Protein AF-A0A3P1XB21-F1 (afdb_monomer_lite)

pLDDT: mean 88.02, std 17.18, range [35.0, 98.5]

Foldseek 3Di:
DDDDDDDPPPPDPPVPVPPLAQQDPPPPDNLQSLLVQQLVLLVQAQDADQVLVQVSNVVRQKHKDWDWDADPNDIDIWIWMFGHDNVSHGPDDTHTQVSSDPCRTPVNNNVRNVVSLVVCQVCLVVVVVQQVVLVVPAPDDVSSQVSCVVVQKHWDFDADPVRDTPWIWIDHSVSRYIDIPVSSDDD

Structure (mmCIF, N/CA/C/O backbone):
data_AF-A0A3P1XB21-F1
#
_entry.id   AF-A0A3P1XB21-F1
#
loop_
_atom_site.group_PDB
_atom_site.id
_atom_site.type_symbol
_atom_site.label_atom_id
_atom_site.label_alt_id
_atom_site.label_comp_id
_atom_site.label_asym_id
_atom_site.label_entity_id
_atom_site.label_seq_id
_atom_site.pdbx_PDB_ins_code
_atom_site.Cartn_x
_atom_site.Cartn_y
_atom_site.Cartn_z
_atom_site.occupancy
_atom_site.B_iso_or_equiv
_atom_site.auth_seq_id
_atom_site.auth_comp_id
_atom_site.auth_asym_id
_atom_site.auth_atom_id
_atom_site.pdbx_PDB_model_num
ATOM 1 N N . GLY A 1 1 ? -9.812 25.763 -54.946 1.00 37.53 1 GLY A N 1
ATOM 2 C CA . GLY A 1 1 ? -8.987 26.186 -53.802 1.00 37.53 1 GLY A CA 1
ATOM 3 C C . GLY A 1 1 ? -9.649 25.729 -52.520 1.00 37.53 1 GLY A C 1
ATOM 4 O O . GLY A 1 1 ? -10.834 25.969 -52.381 1.00 37.53 1 GLY A O 1
ATOM 5 N N . LEU A 1 2 ? -8.870 25.050 -51.672 1.00 44.41 2 LEU A N 1
ATOM 6 C CA . LEU A 1 2 ? -9.067 24.690 -50.255 1.00 44.41 2 LEU A CA 1
ATOM 7 C C . LEU A 1 2 ? -10.376 24.004 -49.797 1.00 44.41 2 LEU A C 1
ATOM 9 O O . LEU A 1 2 ? -11.454 24.582 -49.740 1.00 44.41 2 LEU A O 1
ATOM 13 N N . ILE A 1 3 ? -10.179 22.753 -49.370 1.00 45.31 3 ILE A N 1
ATOM 14 C CA . ILE A 1 3 ? -11.082 21.856 -48.641 1.00 45.31 3 ILE A CA 1
ATOM 15 C C . ILE A 1 3 ? -11.097 22.256 -47.150 1.00 45.31 3 ILE A C 1
ATOM 17 O O . ILE A 1 3 ? -10.016 22.412 -46.574 1.00 45.31 3 ILE A O 1
ATOM 21 N N . PRO A 1 4 ? -12.258 22.354 -46.473 1.00 38.88 4 PRO A N 1
ATOM 22 C CA . PRO A 1 4 ? -12.306 22.430 -45.016 1.00 38.88 4 PRO A CA 1
ATOM 23 C C . PRO A 1 4 ? -11.944 21.071 -44.405 1.00 38.88 4 PRO A C 1
ATOM 25 O O . PRO A 1 4 ? -12.570 20.050 -44.689 1.00 38.88 4 PRO A O 1
ATOM 28 N N . SER A 1 5 ? -10.917 21.063 -43.556 1.00 41.47 5 SER A N 1
ATOM 29 C CA . SER A 1 5 ? -10.415 19.875 -42.865 1.00 41.47 5 SER A CA 1
ATOM 30 C C . SER A 1 5 ? -11.427 19.363 -41.835 1.00 41.47 5 SER A C 1
ATOM 32 O O . SER A 1 5 ? -11.540 19.880 -40.723 1.00 41.47 5 SER A O 1
ATOM 34 N N . GLY A 1 6 ? -12.169 18.325 -42.215 1.00 38.88 6 GLY A N 1
ATOM 35 C CA . GLY A 1 6 ? -12.893 17.460 -41.298 1.00 38.88 6 GLY A CA 1
ATOM 36 C C . GLY A 1 6 ? -12.007 16.299 -40.858 1.00 38.88 6 GLY A C 1
ATOM 37 O O . GLY A 1 6 ? -11.688 15.437 -41.666 1.00 38.88 6 GLY A O 1
ATOM 38 N N . ASN A 1 7 ? -11.621 16.264 -39.580 1.00 36.84 7 ASN A N 1
ATOM 39 C CA . ASN A 1 7 ? -11.769 15.080 -38.724 1.00 36.84 7 ASN A CA 1
ATOM 40 C C . ASN A 1 7 ? -11.299 15.402 -37.296 1.00 36.84 7 ASN A C 1
ATOM 42 O O . ASN A 1 7 ? -10.184 15.073 -36.883 1.00 36.84 7 ASN A O 1
ATOM 46 N N . ARG A 1 8 ? -12.195 15.976 -36.482 1.00 42.94 8 ARG A N 1
ATOM 47 C CA . ARG A 1 8 ? -12.190 15.663 -35.049 1.00 42.94 8 ARG A CA 1
ATOM 48 C C . ARG A 1 8 ? -12.597 14.200 -34.942 1.00 42.94 8 ARG A C 1
ATOM 50 O O . ARG A 1 8 ? -13.772 13.888 -34.798 1.00 42.94 8 ARG A O 1
ATOM 57 N N . ARG A 1 9 ? -11.622 13.294 -35.021 1.00 38.94 9 ARG A N 1
ATOM 58 C CA . ARG A 1 9 ? -11.813 11.954 -34.473 1.00 38.94 9 ARG A CA 1
ATOM 59 C C . ARG A 1 9 ? -11.932 12.135 -32.971 1.00 38.94 9 ARG A C 1
ATOM 61 O O . ARG A 1 9 ? -10.931 12.227 -32.262 1.00 38.94 9 ARG A O 1
ATOM 68 N N . SER A 1 10 ? -13.182 12.253 -32.531 1.00 37.84 10 SER A N 1
ATOM 69 C CA . SER A 1 10 ? -13.648 11.825 -31.225 1.00 37.84 10 SER A CA 1
ATOM 70 C C . SER A 1 10 ? -12.900 10.545 -30.893 1.00 37.84 10 SER A C 1
ATOM 72 O O . SER A 1 10 ? -13.178 9.478 -31.445 1.00 37.84 10 SER A O 1
ATOM 74 N N . ARG A 1 11 ? -11.871 10.676 -30.057 1.00 39.12 11 ARG A N 1
ATOM 75 C CA . ARG A 1 11 ? -11.224 9.540 -29.428 1.00 39.12 11 ARG A CA 1
ATOM 76 C C . ARG A 1 11 ? -12.280 9.027 -28.473 1.00 39.12 11 ARG A C 1
ATOM 78 O O . ARG A 1 11 ? -12.353 9.493 -27.345 1.00 39.12 11 ARG A O 1
ATOM 85 N N . GLN A 1 12 ? -13.158 8.190 -29.022 1.00 35.00 12 GLN A N 1
ATOM 86 C CA . GLN A 1 12 ? -14.084 7.357 -28.293 1.00 35.00 12 GLN A CA 1
ATOM 87 C C . GLN A 1 12 ? -13.298 6.829 -27.105 1.00 35.00 12 GLN A C 1
ATOM 89 O O . GLN A 1 12 ? -12.338 6.071 -27.248 1.00 35.00 12 GLN A O 1
ATOM 94 N N . GLU A 1 13 ? -13.616 7.400 -25.953 1.00 36.34 13 GLU A N 1
ATOM 95 C CA . GLU A 1 13 ? -13.981 6.690 -24.748 1.00 36.34 13 GLU A CA 1
ATOM 96 C C . GLU A 1 13 ? -14.321 5.229 -25.065 1.00 36.34 13 GLU A C 1
ATOM 98 O O . GLU A 1 13 ? -15.468 4.801 -25.047 1.00 36.34 13 GLU A O 1
ATOM 103 N N . THR A 1 14 ? -13.301 4.414 -25.331 1.00 36.03 14 THR A N 1
ATOM 104 C CA . THR A 1 14 ? -13.357 3.000 -25.001 1.00 36.03 14 THR A CA 1
ATOM 105 C C . THR A 1 14 ? -13.248 2.958 -23.487 1.00 36.03 14 THR A C 1
ATOM 107 O O . THR A 1 14 ? -12.198 2.657 -22.919 1.00 36.03 14 THR A O 1
ATOM 110 N N . HIS A 1 15 ? -14.353 3.329 -22.847 1.00 36.69 15 HIS A N 1
ATOM 111 C CA . HIS A 1 15 ? -14.694 3.069 -21.461 1.00 36.69 15 HIS A CA 1
ATOM 112 C C . HIS A 1 15 ? -14.967 1.559 -21.318 1.00 36.69 15 HIS A C 1
ATOM 114 O O . HIS A 1 15 ? -15.966 1.133 -20.760 1.00 36.69 15 HIS A O 1
ATOM 120 N N . ALA A 1 16 ? -14.069 0.724 -21.855 1.00 35.84 16 ALA A N 1
ATOM 121 C CA . ALA A 1 16 ? -13.826 -0.555 -21.233 1.00 35.84 16 ALA A CA 1
ATOM 122 C C . ALA A 1 16 ? -13.185 -0.161 -19.911 1.00 35.84 16 ALA A C 1
ATOM 124 O O . ALA A 1 16 ? -12.047 0.320 -19.891 1.00 35.84 16 ALA A O 1
ATOM 125 N N . GLU A 1 17 ? -13.962 -0.228 -18.835 1.00 39.22 17 GLU A N 1
ATOM 126 C CA . GLU A 1 17 ? -13.428 -0.229 -17.486 1.00 39.22 17 GLU A CA 1
ATOM 127 C C . GLU A 1 17 ? -12.202 -1.137 -17.522 1.00 39.22 17 GLU A C 1
ATOM 129 O O . GLU A 1 17 ? -12.311 -2.342 -17.747 1.00 39.22 17 GLU A O 1
ATOM 134 N N . ASN A 1 18 ? -11.005 -0.546 -17.460 1.00 50.34 18 ASN A N 1
ATOM 135 C CA . ASN A 1 18 ? -9.780 -1.321 -17.400 1.00 50.34 18 ASN A CA 1
ATOM 136 C C . ASN A 1 18 ? -9.775 -1.927 -16.003 1.00 50.34 18 ASN A C 1
ATOM 138 O O . ASN A 1 18 ? -9.135 -1.392 -15.098 1.00 50.34 18 ASN A O 1
ATOM 142 N N . VAL A 1 19 ? -10.543 -3.003 -15.827 1.00 64.38 19 VAL A N 1
ATOM 143 C CA . VAL A 1 19 ? -10.435 -3.884 -14.681 1.00 64.38 19 VAL A CA 1
ATOM 144 C C . VAL A 1 19 ? -8.982 -4.317 -14.688 1.00 64.38 19 VAL A C 1
ATOM 146 O O . VAL A 1 19 ? -8.513 -4.989 -15.612 1.00 64.38 19 VAL A O 1
ATOM 149 N N . LEU A 1 20 ? -8.231 -3.806 -13.718 1.00 81.56 20 LEU A N 1
ATOM 150 C CA . LEU A 1 20 ? -6.839 -4.172 -13.551 1.00 81.56 20 LEU A CA 1
ATOM 151 C C . LEU A 1 20 ? -6.816 -5.672 -13.287 1.00 81.56 20 LEU A C 1
ATOM 153 O O . LEU A 1 20 ? -7.397 -6.146 -12.315 1.00 81.56 20 LEU A O 1
ATOM 157 N N . LYS A 1 21 ? -6.181 -6.412 -14.189 1.00 86.81 21 LYS A N 1
ATOM 158 C CA . LYS A 1 21 ? -5.980 -7.847 -14.025 1.00 86.81 21 LYS A CA 1
ATOM 159 C C . LYS A 1 21 ? -4.776 -8.090 -13.124 1.00 86.81 21 LYS A C 1
ATOM 161 O O . LYS A 1 21 ? -3.853 -7.271 -13.087 1.00 86.81 21 LYS A O 1
ATOM 166 N N . THR A 1 22 ? -4.783 -9.222 -12.429 1.00 90.88 22 THR A N 1
ATOM 167 C CA . THR A 1 22 ? -3.588 -9.754 -11.768 1.00 90.88 22 THR A CA 1
ATOM 168 C C . THR A 1 22 ? -2.475 -9.915 -12.798 1.00 90.88 22 THR A C 1
ATOM 170 O O . THR A 1 22 ? -2.725 -10.339 -13.930 1.00 90.88 22 THR A O 1
ATOM 173 N N . ALA A 1 23 ? -1.256 -9.529 -12.431 1.00 90.38 23 ALA A N 1
ATOM 174 C CA . ALA A 1 23 ? -0.125 -9.622 -13.333 1.00 90.38 23 ALA A CA 1
ATOM 175 C C . ALA A 1 23 ? 0.342 -11.077 -13.461 1.00 90.38 23 ALA A C 1
ATOM 177 O O . ALA A 1 23 ? 0.411 -11.806 -12.476 1.00 90.38 23 ALA A O 1
ATOM 178 N N . ASP A 1 24 ? 0.694 -11.485 -14.677 1.00 90.38 24 ASP A N 1
ATOM 179 C CA . ASP A 1 24 ? 1.184 -12.830 -14.972 1.00 90.38 24 ASP A CA 1
ATOM 180 C C . ASP A 1 24 ? 2.341 -12.751 -15.975 1.00 90.38 24 ASP A C 1
ATOM 182 O O . ASP A 1 24 ? 2.248 -12.122 -17.035 1.00 90.38 24 ASP A O 1
ATOM 186 N N . VAL A 1 25 ? 3.450 -13.409 -15.634 1.00 90.62 25 VAL A N 1
ATOM 187 C CA . VAL A 1 25 ? 4.658 -13.485 -16.467 1.00 90.62 25 VAL A CA 1
ATOM 188 C C . VAL A 1 25 ? 4.404 -14.153 -17.819 1.00 90.62 25 VAL A C 1
ATOM 190 O O . VAL A 1 25 ? 5.142 -13.894 -18.768 1.00 90.62 25 VAL A O 1
ATOM 193 N N . LYS A 1 26 ? 3.362 -14.984 -17.926 1.00 91.06 26 LYS A N 1
ATOM 194 C CA . LYS A 1 26 ? 2.962 -15.675 -19.158 1.00 91.06 26 LYS A CA 1
ATOM 195 C C . LYS A 1 26 ? 2.029 -14.837 -20.038 1.00 91.06 26 LYS A C 1
ATOM 197 O O . LYS A 1 26 ? 1.806 -15.200 -21.191 1.00 91.06 26 LYS A O 1
ATOM 202 N N . GLN A 1 27 ? 1.485 -13.725 -19.536 1.00 87.31 27 GLN A N 1
ATOM 203 C CA . GLN A 1 27 ? 0.440 -12.958 -20.222 1.00 87.31 27 GLN A CA 1
ATOM 204 C C . GLN A 1 27 ? 0.937 -11.610 -20.756 1.00 87.31 27 GLN A C 1
ATOM 206 O O . GLN A 1 27 ? 0.723 -10.555 -20.169 1.00 87.31 27 GLN A O 1
ATOM 211 N N . GLY A 1 28 ? 1.542 -11.607 -21.942 1.00 88.12 28 GLY A N 1
ATOM 212 C CA . GLY A 1 28 ? 1.925 -10.367 -22.625 1.00 88.12 28 GLY A CA 1
ATOM 213 C C . GLY A 1 28 ? 3.070 -9.606 -21.942 1.00 88.12 28 GLY A C 1
ATOM 214 O O . GLY A 1 28 ? 3.917 -10.184 -21.267 1.00 88.12 28 GLY A O 1
ATOM 215 N N . ASP A 1 29 ? 3.141 -8.287 -22.150 1.00 93.81 29 ASP A N 1
ATOM 216 C CA . ASP A 1 29 ? 4.287 -7.481 -21.702 1.00 93.81 29 ASP A CA 1
ATOM 217 C C . ASP A 1 29 ? 4.236 -7.181 -20.194 1.00 93.81 29 ASP A C 1
ATOM 219 O O . ASP A 1 29 ? 3.527 -6.281 -19.734 1.00 93.81 29 ASP A O 1
ATOM 223 N N . VAL A 1 30 ? 5.069 -7.894 -19.437 1.00 94.50 30 VAL A N 1
ATOM 224 C CA . VAL A 1 30 ? 5.274 -7.730 -17.990 1.00 94.50 30 VAL A CA 1
ATOM 225 C C . VAL A 1 30 ? 5.571 -6.285 -17.581 1.00 94.50 30 VAL A C 1
ATOM 227 O O . VAL A 1 30 ? 5.054 -5.807 -16.570 1.00 94.50 30 VAL A O 1
ATOM 230 N N . ARG A 1 31 ? 6.369 -5.536 -18.357 1.00 95.25 31 ARG A N 1
ATOM 231 C CA . ARG A 1 31 ? 6.691 -4.137 -18.020 1.00 95.25 31 ARG A CA 1
ATOM 232 C C . ARG A 1 31 ? 5.443 -3.274 -18.092 1.00 95.25 31 ARG A C 1
ATOM 234 O O . ARG A 1 31 ? 5.245 -2.414 -17.234 1.00 95.25 31 ARG A O 1
ATOM 241 N N . ARG A 1 32 ? 4.606 -3.503 -19.108 1.00 94.81 32 ARG A N 1
ATOM 242 C CA . ARG A 1 32 ? 3.340 -2.789 -19.296 1.00 94.81 32 ARG A CA 1
ATOM 243 C C . ARG A 1 32 ? 2.331 -3.153 -18.211 1.00 94.81 32 ARG A C 1
ATOM 245 O O . ARG A 1 32 ? 1.698 -2.238 -17.689 1.00 94.81 32 ARG A O 1
ATOM 252 N N . GLN A 1 33 ? 2.219 -4.435 -17.858 1.00 95.88 33 GLN A N 1
ATOM 253 C CA . GLN A 1 33 ? 1.358 -4.907 -16.768 1.00 95.88 33 GLN A CA 1
ATOM 254 C C . GLN A 1 33 ? 1.721 -4.219 -15.444 1.00 95.88 33 GLN A C 1
ATOM 256 O O . GLN A 1 33 ? 0.894 -3.513 -14.866 1.00 95.88 33 GLN A O 1
ATOM 261 N N . ILE A 1 34 ? 2.991 -4.315 -15.029 1.00 96.94 34 ILE A N 1
ATOM 262 C CA . ILE A 1 34 ? 3.486 -3.688 -13.795 1.00 96.94 34 ILE A CA 1
ATOM 263 C C . ILE A 1 34 ? 3.253 -2.175 -13.823 1.00 96.94 34 ILE A C 1
ATOM 265 O O . ILE A 1 34 ? 2.735 -1.600 -12.868 1.00 96.94 34 ILE A O 1
ATOM 269 N N . ALA A 1 35 ? 3.602 -1.508 -14.927 1.00 96.69 35 ALA A N 1
ATOM 270 C CA . ALA A 1 35 ? 3.439 -0.064 -15.038 1.00 96.69 35 ALA A CA 1
ATOM 271 C C . ALA A 1 35 ? 1.970 0.377 -14.944 1.00 96.69 35 ALA A C 1
ATOM 273 O O . ALA A 1 35 ? 1.692 1.441 -14.390 1.00 96.69 35 ALA A O 1
ATOM 274 N N . ALA A 1 36 ? 1.040 -0.402 -15.501 1.00 96.62 36 ALA A N 1
ATOM 275 C CA . ALA A 1 36 ? -0.387 -0.110 -15.441 1.00 96.62 36 ALA A CA 1
ATOM 276 C C . ALA A 1 36 ? -0.909 -0.202 -14.002 1.00 96.62 36 ALA A C 1
ATOM 278 O O . ALA A 1 36 ? -1.493 0.767 -13.514 1.00 96.62 36 ALA A O 1
ATOM 279 N N . VAL A 1 37 ? -0.614 -1.305 -13.307 1.00 97.88 37 VAL A N 1
ATOM 280 C CA . VAL A 1 37 ? -1.031 -1.515 -11.914 1.00 97.88 37 VAL A CA 1
ATOM 281 C C . VAL A 1 37 ? -0.432 -0.452 -10.997 1.00 97.88 37 VAL A C 1
ATOM 283 O O . VAL A 1 37 ? -1.166 0.221 -10.279 1.00 97.88 37 VAL A O 1
ATOM 286 N N . VAL A 1 38 ? 0.885 -0.225 -11.063 1.00 98.00 38 VAL A N 1
ATOM 287 C CA . VAL A 1 38 ? 1.558 0.759 -10.200 1.00 98.00 38 VAL A CA 1
ATOM 288 C C . VAL A 1 38 ? 0.968 2.156 -10.390 1.00 98.00 38 VAL A C 1
ATOM 290 O O . VAL A 1 38 ? 0.674 2.839 -9.410 1.00 98.00 38 VAL A O 1
ATOM 293 N N . ARG A 1 39 ? 0.746 2.595 -11.636 1.00 97.88 39 ARG A N 1
ATOM 294 C CA . ARG A 1 39 ? 0.135 3.910 -11.897 1.00 97.88 39 ARG A CA 1
ATOM 295 C C . ARG A 1 39 ? -1.286 3.994 -11.358 1.00 97.88 39 ARG A C 1
ATOM 297 O O . ARG A 1 39 ? -1.665 5.044 -10.847 1.00 97.88 39 ARG A O 1
ATOM 304 N N . ALA A 1 40 ? -2.065 2.924 -11.483 1.00 97.25 40 ALA A N 1
ATOM 305 C CA . ALA A 1 40 ? -3.426 2.910 -10.980 1.00 97.25 40 ALA A CA 1
ATOM 306 C C . ALA A 1 40 ? -3.469 2.953 -9.447 1.00 97.25 40 ALA A C 1
ATOM 308 O O . ALA A 1 40 ? -4.216 3.757 -8.895 1.00 97.25 40 ALA A O 1
ATOM 309 N N . VAL A 1 41 ? -2.603 2.197 -8.767 1.00 98.25 41 VAL A N 1
ATOM 310 C CA . VAL A 1 41 ? -2.461 2.238 -7.304 1.00 98.25 41 VAL A CA 1
ATOM 311 C C . VAL A 1 41 ? -2.048 3.635 -6.829 1.00 98.25 41 VAL A C 1
ATOM 313 O O . VAL A 1 41 ? -2.719 4.206 -5.974 1.00 98.25 41 VAL A O 1
ATOM 316 N N . LEU A 1 42 ? -1.021 4.240 -7.442 1.00 97.88 42 LEU A N 1
ATOM 317 C CA . LEU A 1 42 ? -0.570 5.603 -7.113 1.00 97.88 42 LEU A CA 1
ATOM 318 C C . LEU A 1 42 ? -1.624 6.686 -7.398 1.00 97.88 42 LEU A C 1
ATOM 320 O O . LEU A 1 42 ? -1.542 7.778 -6.836 1.00 97.88 42 LEU A O 1
ATOM 324 N N . LYS A 1 43 ? -2.563 6.427 -8.316 1.00 97.44 43 LYS A N 1
ATOM 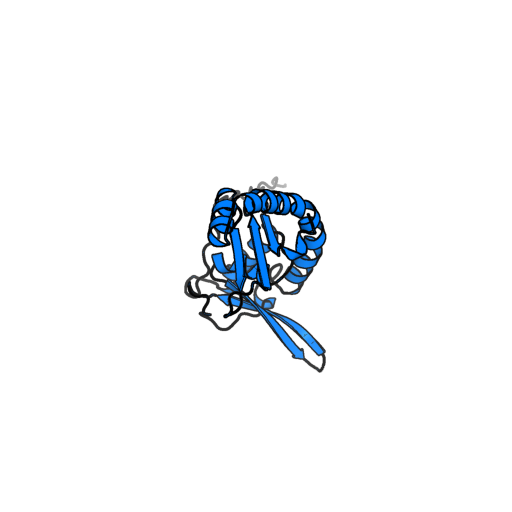325 C CA . LYS A 1 43 ? -3.666 7.341 -8.642 1.00 97.44 43 LYS A CA 1
ATOM 326 C C . LYS A 1 43 ? -4.842 7.175 -7.678 1.00 97.44 43 LYS A C 1
ATOM 328 O O . LYS A 1 43 ? -5.477 8.168 -7.342 1.00 97.44 43 LYS A O 1
ATOM 333 N N . ARG A 1 44 ? -5.164 5.937 -7.295 1.00 97.44 44 ARG A N 1
ATOM 334 C CA . ARG A 1 44 ? -6.370 5.601 -6.526 1.00 97.44 44 ARG A CA 1
ATOM 335 C C . ARG A 1 44 ? -6.197 5.784 -5.023 1.00 97.44 44 ARG A C 1
ATOM 337 O O . ARG A 1 44 ? -7.161 6.173 -4.367 1.00 97.44 44 ARG A O 1
ATOM 344 N N . TYR A 1 45 ? -5.011 5.486 -4.501 1.00 98.50 45 TYR A N 1
ATOM 345 C CA . TYR A 1 45 ? -4.767 5.433 -3.064 1.00 98.50 45 TYR A CA 1
ATOM 346 C C . TYR A 1 45 ? -3.777 6.490 -2.616 1.00 98.50 45 TYR A C 1
ATOM 348 O O . TYR A 1 45 ? -2.849 6.815 -3.346 1.00 98.50 45 TYR A O 1
ATOM 356 N N . VAL A 1 46 ? -3.929 6.956 -1.381 1.00 98.25 46 VAL A N 1
ATOM 357 C CA . VAL A 1 46 ? -2.899 7.702 -0.657 1.00 98.25 46 VAL A CA 1
ATOM 358 C C . VAL A 1 46 ? -2.214 6.780 0.352 1.00 98.25 46 VAL A C 1
ATOM 360 O O . VAL A 1 46 ? -2.878 6.086 1.122 1.00 98.25 46 VAL A O 1
ATOM 363 N N . PHE A 1 47 ? -0.883 6.755 0.331 1.00 98.31 47 PHE A N 1
ATOM 364 C CA . PHE A 1 47 ? -0.030 5.965 1.229 1.00 98.31 47 PHE A CA 1
ATOM 365 C C . PHE A 1 47 ? 1.386 6.559 1.292 1.00 98.31 47 PHE A C 1
ATOM 367 O O . PHE A 1 47 ? 1.757 7.391 0.459 1.00 98.31 47 PHE A O 1
ATOM 374 N N . ARG A 1 48 ? 2.191 6.179 2.295 1.00 96.00 48 ARG A N 1
ATOM 375 C CA . ARG A 1 48 ? 3.493 6.822 2.589 1.00 96.00 48 ARG A CA 1
ATOM 376 C C . ARG A 1 48 ? 4.672 5.880 2.754 1.00 96.00 48 ARG A C 1
ATOM 378 O O . ARG A 1 48 ? 5.747 6.318 3.155 1.00 96.00 48 ARG A O 1
ATOM 385 N N . SER A 1 49 ? 4.491 4.596 2.512 1.00 96.44 49 SER A N 1
ATOM 386 C CA . SER A 1 49 ? 5.577 3.634 2.621 1.00 96.44 49 SER A CA 1
ATOM 387 C C . SER A 1 49 ? 5.435 2.513 1.617 1.00 96.44 49 SER A C 1
ATOM 389 O O . SER A 1 49 ? 4.331 2.191 1.176 1.00 96.44 49 SER A O 1
ATOM 391 N N . LEU A 1 50 ? 6.565 1.885 1.300 1.00 96.75 50 LEU A N 1
ATOM 392 C CA . LEU A 1 50 ? 6.593 0.735 0.409 1.00 96.75 50 LEU A CA 1
ATOM 393 C C . LEU A 1 50 ? 5.784 -0.439 0.964 1.00 96.75 50 LEU A C 1
ATOM 395 O O . LEU A 1 50 ? 5.108 -1.119 0.209 1.00 96.75 50 LEU A O 1
ATOM 399 N N . GLY A 1 51 ? 5.777 -0.632 2.286 1.00 96.44 51 GLY A N 1
ATOM 400 C CA . GLY A 1 51 ? 4.949 -1.660 2.917 1.00 96.44 51 GLY A CA 1
ATOM 401 C C . GLY A 1 51 ? 3.447 -1.438 2.705 1.00 96.44 51 GLY A C 1
ATOM 402 O O . GLY A 1 51 ? 2.731 -2.390 2.432 1.00 96.44 51 GLY A O 1
ATOM 403 N N . GLU A 1 52 ? 2.964 -0.192 2.768 1.00 98.06 52 GLU A N 1
ATOM 404 C CA . GLU A 1 52 ? 1.557 0.120 2.458 1.00 98.06 52 GLU A CA 1
ATOM 405 C C . GLU A 1 52 ? 1.270 -0.052 0.962 1.00 98.06 52 GLU A C 1
ATOM 407 O O . GLU A 1 52 ? 0.251 -0.625 0.590 1.00 98.06 52 GLU A O 1
ATOM 412 N N . MET A 1 53 ? 2.198 0.385 0.104 1.00 98.38 53 MET A N 1
ATOM 413 C CA . MET A 1 53 ? 2.115 0.178 -1.342 1.00 98.38 53 MET A CA 1
ATOM 414 C C . MET A 1 53 ? 2.044 -1.311 -1.701 1.00 98.38 53 MET A C 1
ATOM 416 O O . MET A 1 53 ? 1.228 -1.699 -2.529 1.00 98.38 53 MET A O 1
ATOM 420 N N . ASN A 1 54 ? 2.866 -2.151 -1.071 1.00 98.06 54 ASN A N 1
ATOM 421 C CA . ASN A 1 54 ? 2.920 -3.586 -1.340 1.00 98.06 54 ASN A CA 1
ATOM 422 C C . ASN A 1 54 ? 1.653 -4.317 -0.901 1.00 98.06 54 ASN A C 1
ATOM 424 O O . ASN A 1 54 ? 1.261 -5.255 -1.582 1.00 98.06 54 ASN A O 1
ATOM 428 N N . LEU A 1 55 ? 0.962 -3.871 0.153 1.00 97.75 55 LEU A N 1
ATOM 429 C CA . LEU A 1 55 ? -0.353 -4.431 0.496 1.00 97.75 55 LEU A CA 1
ATOM 430 C C . LEU A 1 55 ? -1.381 -4.200 -0.623 1.00 97.75 55 LEU A C 1
ATOM 432 O O . LEU A 1 55 ? -2.216 -5.060 -0.888 1.00 97.75 55 LEU A O 1
ATOM 436 N N . LEU A 1 56 ? -1.295 -3.061 -1.316 1.00 98.31 56 LEU A N 1
ATOM 437 C CA . LEU A 1 56 ? -2.154 -2.751 -2.460 1.00 98.31 56 LEU A CA 1
ATOM 438 C C . LEU A 1 56 ? -1.714 -3.499 -3.727 1.00 98.31 56 LEU A C 1
ATOM 440 O O . LEU A 1 56 ? -2.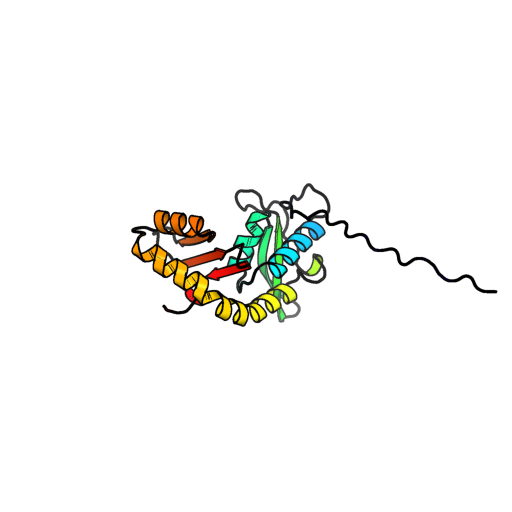557 -3.992 -4.472 1.00 98.31 56 LEU A O 1
ATOM 444 N N . LEU A 1 57 ? -0.405 -3.592 -3.982 1.00 98.25 57 LEU A N 1
ATOM 445 C CA . LEU A 1 57 ? 0.140 -4.280 -5.158 1.00 98.25 57 LEU A CA 1
ATOM 446 C C . LEU A 1 57 ? 0.004 -5.805 -5.087 1.00 98.25 57 LEU A C 1
ATOM 448 O O . LEU A 1 57 ? -0.166 -6.435 -6.131 1.00 98.25 57 LEU A O 1
ATOM 452 N N . ALA A 1 58 ? 0.022 -6.391 -3.888 1.00 97.31 58 ALA A N 1
ATOM 453 C CA . ALA A 1 58 ? -0.146 -7.829 -3.689 1.00 97.31 58 ALA A CA 1
ATOM 454 C C . ALA A 1 58 ? -1.484 -8.338 -4.248 1.00 97.31 58 ALA A C 1
ATOM 456 O O . ALA A 1 58 ? -1.532 -9.428 -4.806 1.00 97.31 58 ALA A O 1
ATOM 457 N N . ARG A 1 59 ? -2.536 -7.502 -4.230 1.00 95.75 59 ARG A N 1
ATOM 458 C CA . ARG A 1 59 ? -3.844 -7.780 -4.862 1.00 95.75 59 ARG A CA 1
ATOM 459 C C . ARG A 1 59 ? -3.752 -8.038 -6.374 1.00 95.75 59 ARG A C 1
ATOM 461 O O . ARG A 1 59 ? -4.694 -8.536 -6.974 1.00 95.75 59 ARG A O 1
ATOM 468 N N . TYR A 1 60 ? -2.626 -7.675 -6.985 1.00 97.06 60 TYR A N 1
ATOM 469 C CA . TYR A 1 60 ? -2.331 -7.836 -8.406 1.00 97.06 60 TYR A CA 1
ATOM 470 C C . TYR A 1 60 ? -1.085 -8.692 -8.654 1.00 97.06 60 TYR A C 1
ATOM 472 O O . TYR A 1 60 ? -0.539 -8.646 -9.756 1.00 97.06 60 TYR A O 1
ATOM 480 N N . HIS A 1 61 ? -0.626 -9.437 -7.645 1.00 97.56 61 HIS A N 1
ATOM 481 C CA . HIS A 1 61 ? 0.576 -10.273 -7.691 1.00 97.56 61 HIS A CA 1
ATOM 482 C C . HIS A 1 61 ? 1.833 -9.494 -8.069 1.00 97.56 61 HIS A C 1
ATOM 484 O O . HIS A 1 61 ? 2.642 -9.932 -8.884 1.00 97.56 61 HIS A O 1
ATOM 490 N N . ILE A 1 62 ? 1.988 -8.291 -7.516 1.00 98.25 62 ILE A N 1
ATOM 491 C CA . ILE A 1 62 ? 3.190 -7.486 -7.702 1.00 98.25 62 ILE A CA 1
ATOM 492 C C . ILE A 1 62 ? 3.773 -7.148 -6.337 1.00 98.25 62 ILE A C 1
ATOM 494 O O . ILE A 1 62 ? 3.070 -6.699 -5.435 1.00 98.25 62 ILE A O 1
ATOM 498 N N . VAL A 1 63 ? 5.090 -7.276 -6.225 1.00 98.19 63 VAL A N 1
ATOM 499 C CA . VAL A 1 63 ? 5.867 -6.753 -5.102 1.00 98.19 63 VAL A CA 1
ATOM 500 C C . VAL A 1 63 ? 6.843 -5.695 -5.596 1.00 98.19 63 VAL A C 1
ATOM 502 O O . VAL A 1 63 ? 7.416 -5.811 -6.683 1.00 98.19 63 VAL A O 1
ATOM 505 N N . ALA A 1 64 ? 7.027 -4.649 -4.798 1.00 97.94 64 ALA A N 1
ATOM 506 C CA . ALA A 1 64 ? 8.035 -3.625 -4.991 1.00 97.94 64 ALA A CA 1
ATOM 507 C C . ALA A 1 64 ? 9.086 -3.709 -3.877 1.00 97.94 64 ALA A C 1
ATOM 509 O O . ALA A 1 64 ? 8.747 -3.845 -2.702 1.00 97.94 64 ALA A O 1
ATOM 510 N N . GLU A 1 65 ? 10.362 -3.599 -4.233 1.00 96.50 65 GLU A N 1
ATOM 511 C CA . GLU A 1 65 ? 11.476 -3.688 -3.285 1.00 96.50 65 GLU A CA 1
ATOM 512 C C . GLU A 1 65 ? 12.465 -2.551 -3.508 1.00 96.50 65 GLU A C 1
ATOM 514 O O . GLU A 1 65 ? 12.837 -2.240 -4.645 1.00 96.50 65 GLU A O 1
ATOM 519 N N . GLU A 1 66 ? 12.906 -1.941 -2.410 1.00 93.94 66 GLU A N 1
ATOM 520 C CA . GLU A 1 66 ? 14.020 -1.003 -2.432 1.00 93.94 66 GLU A CA 1
ATOM 521 C C . GLU A 1 66 ? 15.318 -1.747 -2.735 1.00 93.94 66 GLU A C 1
ATOM 523 O O . GLU A 1 66 ? 15.623 -2.788 -2.155 1.00 93.94 66 GLU A O 1
ATOM 528 N N . VAL A 1 67 ? 16.111 -1.182 -3.638 1.00 90.94 67 VAL A N 1
ATOM 529 C CA . VAL A 1 67 ? 17.462 -1.655 -3.924 1.00 90.94 67 VAL A CA 1
ATOM 530 C C . VAL A 1 67 ? 18.430 -0.508 -3.726 1.00 90.94 67 VAL A C 1
ATOM 532 O O . VAL A 1 67 ? 18.215 0.590 -4.230 1.00 90.94 67 VAL A O 1
ATOM 535 N N . ARG A 1 68 ? 19.525 -0.766 -3.019 1.00 86.31 68 ARG A N 1
ATOM 536 C CA . ARG A 1 68 ? 20.626 0.187 -2.886 1.00 86.31 68 ARG A CA 1
ATOM 537 C C . ARG A 1 68 ? 21.715 -0.217 -3.857 1.00 86.31 68 ARG A C 1
ATOM 539 O O . ARG A 1 68 ? 22.198 -1.344 -3.808 1.00 86.31 68 ARG A O 1
ATOM 546 N N . LYS A 1 69 ? 22.083 0.683 -4.761 1.00 76.31 69 LYS A N 1
ATOM 547 C CA . LYS A 1 69 ? 23.200 0.472 -5.684 1.00 76.31 69 LYS A CA 1
ATOM 548 C C . LYS A 1 69 ? 24.277 1.496 -5.430 1.00 76.31 69 LYS A C 1
ATOM 550 O O . LYS A 1 69 ? 23.979 2.665 -5.236 1.00 76.31 69 LYS A O 1
ATOM 555 N N . GLU A 1 70 ? 25.526 1.074 -5.498 1.00 76.69 70 GLU A N 1
ATOM 556 C CA . GLU A 1 70 ? 26.653 1.991 -5.540 1.00 76.69 70 GLU A CA 1
ATOM 557 C C . GLU A 1 70 ? 27.173 2.068 -6.976 1.00 76.69 70 GLU A C 1
ATOM 559 O O . GLU A 1 70 ? 27.413 1.046 -7.616 1.00 76.69 70 GLU A O 1
ATOM 564 N N . TYR A 1 71 ? 27.294 3.278 -7.518 1.00 71.62 71 TYR A N 1
ATOM 565 C CA . TYR A 1 71 ? 27.863 3.507 -8.841 1.00 71.62 71 TYR A CA 1
ATOM 566 C C . TYR A 1 71 ? 28.804 4.704 -8.792 1.00 71.62 71 TYR A C 1
ATOM 568 O O . TYR A 1 71 ? 28.395 5.808 -8.424 1.00 71.62 71 TYR A O 1
ATOM 576 N N . LYS A 1 72 ? 30.070 4.476 -9.164 1.00 76.38 72 LYS A N 1
ATOM 577 C CA . LYS A 1 72 ? 31.153 5.473 -9.085 1.00 76.38 72 LYS A CA 1
ATOM 578 C C . LYS A 1 72 ? 31.240 6.142 -7.698 1.00 76.38 72 LYS A C 1
ATOM 580 O O . LYS A 1 72 ? 31.292 7.365 -7.607 1.00 76.38 72 LYS A O 1
ATOM 585 N N . GLY A 1 73 ? 31.167 5.345 -6.627 1.00 78.69 73 GLY A N 1
ATOM 586 C CA . GLY A 1 73 ? 31.235 5.818 -5.236 1.00 78.69 73 GLY A CA 1
ATOM 587 C C . GLY A 1 73 ? 29.998 6.579 -4.734 1.00 78.69 73 GLY A C 1
ATOM 588 O O . GLY A 1 73 ? 29.995 7.073 -3.611 1.00 78.69 73 GLY A O 1
ATOM 589 N N . LYS A 1 74 ? 28.933 6.698 -5.543 1.00 68.75 74 LYS A N 1
ATOM 590 C CA . LYS A 1 74 ? 27.656 7.300 -5.133 1.00 68.75 74 LYS A CA 1
ATOM 591 C C . LYS A 1 74 ? 26.615 6.215 -4.889 1.00 68.75 74 LYS A C 1
ATOM 593 O O . LYS A 1 74 ? 26.403 5.359 -5.750 1.00 68.75 74 LYS A O 1
ATOM 598 N N . ARG A 1 75 ? 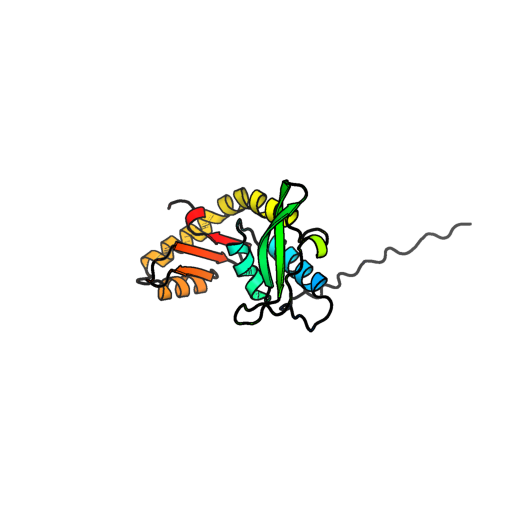25.941 6.275 -3.739 1.00 72.00 75 ARG A N 1
ATOM 599 C CA . ARG A 1 75 ? 24.791 5.419 -3.423 1.00 72.00 75 ARG A CA 1
ATOM 600 C C . ARG A 1 75 ? 23.533 5.966 -4.096 1.00 72.00 75 ARG A C 1
ATOM 602 O O . ARG A 1 75 ? 23.230 7.149 -3.986 1.00 72.00 75 ARG A O 1
ATOM 609 N N . TYR A 1 76 ? 22.816 5.089 -4.780 1.00 69.81 76 TYR A N 1
ATOM 610 C CA . TYR A 1 76 ? 21.539 5.343 -5.423 1.00 69.81 76 TYR A CA 1
ATOM 611 C C . TYR A 1 76 ? 20.507 4.392 -4.835 1.00 69.81 76 TYR A C 1
ATOM 613 O O . TYR A 1 76 ? 20.620 3.171 -4.982 1.00 69.81 76 TYR A O 1
ATOM 621 N N . ASP A 1 77 ? 19.488 4.969 -4.211 1.00 77.88 77 ASP A N 1
ATOM 622 C CA . ASP A 1 77 ? 18.278 4.242 -3.865 1.00 77.88 77 ASP A CA 1
ATOM 623 C C . ASP A 1 77 ? 17.439 4.065 -5.132 1.00 77.88 77 ASP A C 1
ATOM 625 O O . ASP A 1 77 ? 17.194 4.999 -5.903 1.00 77.88 77 ASP A O 1
ATOM 629 N N . GLY A 1 78 ? 17.047 2.827 -5.382 1.00 89.19 78 GLY A N 1
ATOM 630 C CA . GLY A 1 78 ? 16.254 2.419 -6.521 1.00 89.19 78 GLY A CA 1
ATOM 631 C C . GLY A 1 78 ? 15.099 1.538 -6.085 1.00 89.19 78 GLY A C 1
ATOM 632 O O . GLY A 1 78 ? 14.969 1.151 -4.928 1.00 89.19 78 GLY A O 1
ATOM 633 N N . LEU A 1 79 ? 14.259 1.205 -7.055 1.00 95.25 79 LEU A N 1
ATOM 634 C CA . LEU A 1 79 ? 13.128 0.317 -6.854 1.00 95.25 79 LEU A CA 1
ATOM 635 C C . LEU A 1 79 ? 13.151 -0.758 -7.934 1.00 95.25 79 LEU A C 1
ATOM 637 O O . LEU A 1 79 ? 13.420 -0.463 -9.106 1.00 95.25 79 LEU A O 1
ATOM 641 N N . VAL A 1 80 ? 12.868 -1.992 -7.546 1.00 97.19 80 VAL A N 1
ATOM 642 C CA . VAL A 1 80 ? 12.571 -3.090 -8.466 1.00 97.19 80 VAL A CA 1
ATOM 643 C C . VAL A 1 80 ? 11.152 -3.584 -8.225 1.00 97.19 80 VAL A C 1
ATOM 645 O O . VAL A 1 80 ? 10.611 -3.429 -7.134 1.00 97.19 80 VAL A O 1
ATOM 648 N N . TYR A 1 81 ? 10.563 -4.173 -9.256 1.00 98.12 81 TYR A N 1
ATOM 649 C CA . TYR A 1 81 ? 9.270 -4.839 -9.192 1.00 98.12 81 TYR A CA 1
ATOM 650 C C . TYR A 1 81 ? 9.412 -6.293 -9.609 1.00 98.12 81 TYR A C 1
ATOM 652 O O . TYR A 1 81 ? 10.171 -6.591 -10.530 1.00 98.12 81 TYR A O 1
ATOM 660 N N . ALA A 1 82 ? 8.643 -7.186 -9.009 1.00 97.75 82 ALA A N 1
ATOM 661 C CA . ALA A 1 82 ? 8.516 -8.559 -9.475 1.00 97.75 82 ALA A CA 1
ATOM 662 C C . ALA A 1 82 ? 7.048 -8.978 -9.461 1.00 97.75 82 ALA A C 1
ATOM 664 O O . ALA A 1 82 ? 6.286 -8.523 -8.610 1.00 97.75 82 ALA A O 1
ATOM 665 N N . ILE A 1 83 ? 6.678 -9.837 -10.409 1.00 97.50 83 ILE A N 1
ATOM 666 C CA . ILE A 1 83 ? 5.420 -10.577 -10.343 1.00 97.50 83 ILE A CA 1
ATOM 667 C C . ILE A 1 83 ? 5.600 -11.730 -9.355 1.00 97.50 83 ILE A C 1
ATOM 669 O O . ILE A 1 83 ? 6.640 -12.400 -9.379 1.00 97.50 83 ILE A O 1
ATOM 673 N N . THR A 1 84 ? 4.608 -11.939 -8.499 1.00 97.62 84 THR A N 1
ATOM 674 C CA . THR A 1 84 ? 4.554 -13.021 -7.515 1.00 97.62 84 THR A CA 1
ATOM 675 C C . THR A 1 84 ? 3.495 -14.056 -7.888 1.00 97.62 84 THR A C 1
ATOM 677 O O . THR A 1 84 ? 2.780 -13.903 -8.876 1.00 97.62 84 THR A O 1
ATOM 680 N N . ASP A 1 85 ? 3.409 -15.136 -7.129 1.00 94.00 85 ASP A N 1
ATOM 681 C CA . ASP A 1 85 ? 2.219 -15.983 -7.084 1.00 94.00 85 ASP A CA 1
ATOM 682 C C . ASP A 1 85 ? 1.303 -15.600 -5.909 1.00 94.00 85 ASP A C 1
ATOM 684 O O . ASP A 1 85 ? 1.524 -14.580 -5.246 1.00 94.00 85 ASP A O 1
ATOM 688 N N . ASP A 1 86 ? 0.310 -16.454 -5.648 1.00 91.38 86 ASP A N 1
ATOM 689 C CA . ASP A 1 86 ? -0.641 -16.338 -4.539 1.00 91.38 86 ASP A CA 1
ATOM 690 C C . ASP A 1 86 ? 0.033 -16.422 -3.155 1.00 91.38 86 ASP A C 1
ATOM 692 O O . ASP A 1 86 ? -0.482 -15.874 -2.182 1.00 91.38 86 ASP A O 1
ATOM 696 N N . ALA A 1 87 ? 1.192 -17.086 -3.056 1.00 92.38 87 ALA A N 1
ATOM 697 C CA . ALA A 1 87 ? 1.986 -17.180 -1.832 1.00 92.38 87 ALA A CA 1
ATOM 698 C C . ALA A 1 87 ? 2.922 -15.971 -1.633 1.00 92.38 87 ALA A C 1
ATOM 700 O O . ALA A 1 87 ? 3.525 -15.824 -0.571 1.00 92.38 87 ALA A O 1
ATOM 701 N N . GLY A 1 88 ? 3.038 -15.085 -2.630 1.00 91.31 88 GLY A N 1
ATOM 702 C CA . GLY A 1 88 ? 3.955 -13.945 -2.621 1.00 91.31 88 GLY A CA 1
ATOM 703 C C . GLY A 1 88 ? 5.361 -14.264 -3.145 1.00 91.31 88 GLY A C 1
ATOM 704 O O . GLY A 1 88 ? 6.230 -13.389 -3.132 1.00 91.31 88 GLY A O 1
ATOM 705 N N . GLU A 1 89 ? 5.592 -15.469 -3.668 1.00 95.88 89 GLU A N 1
ATOM 706 C CA . GLU A 1 89 ? 6.885 -15.901 -4.193 1.00 95.88 89 GLU A CA 1
ATOM 707 C C . GLU A 1 89 ? 7.128 -15.367 -5.605 1.00 95.88 89 GLU A C 1
ATOM 709 O O . GLU A 1 89 ? 6.279 -15.459 -6.496 1.00 95.88 89 GLU A O 1
ATOM 714 N N . LYS A 1 90 ? 8.319 -14.809 -5.846 1.00 96.94 90 LYS A N 1
ATOM 715 C CA . LYS A 1 90 ? 8.656 -14.150 -7.119 1.00 96.94 90 LYS A CA 1
ATOM 716 C C . LYS A 1 90 ? 8.724 -15.165 -8.258 1.00 96.94 90 LYS A C 1
ATOM 718 O O . LYS A 1 90 ? 9.456 -16.149 -8.195 1.00 96.94 90 LYS A O 1
ATOM 723 N N . ARG A 1 91 ? 8.037 -14.873 -9.362 1.00 96.12 91 ARG A N 1
ATOM 724 C CA . ARG A 1 91 ? 7.996 -15.713 -10.576 1.00 96.12 91 ARG A CA 1
ATOM 725 C C . ARG A 1 91 ? 8.845 -15.171 -11.726 1.00 96.12 91 ARG A C 1
ATOM 727 O O . ARG A 1 91 ? 8.747 -15.633 -12.858 1.00 96.12 91 ARG A O 1
ATOM 734 N N . MET A 1 92 ? 9.695 -14.188 -11.437 1.00 94.25 92 MET A N 1
ATOM 735 C CA . MET A 1 92 ? 10.610 -13.575 -12.395 1.00 94.25 92 MET A CA 1
ATOM 736 C C . MET A 1 92 ? 11.818 -12.941 -11.703 1.00 94.25 92 MET A C 1
ATOM 738 O O . MET A 1 92 ? 11.781 -12.625 -10.514 1.00 94.25 92 MET A O 1
ATOM 742 N N . VAL A 1 93 ? 12.858 -12.653 -12.487 1.00 94.81 93 VAL A N 1
ATOM 743 C CA . VAL A 1 93 ? 13.939 -11.757 -12.058 1.00 94.81 93 VAL A CA 1
ATOM 744 C C . VAL A 1 93 ? 13.369 -10.346 -11.863 1.00 94.81 93 VAL A C 1
ATOM 746 O O . VAL A 1 93 ? 12.725 -9.838 -12.787 1.00 94.81 93 VAL A O 1
ATOM 749 N N . PRO A 1 94 ? 13.620 -9.676 -10.722 1.00 95.62 94 PRO A N 1
ATOM 750 C CA . PRO A 1 94 ? 13.098 -8.339 -10.475 1.00 95.62 94 PRO A CA 1
ATOM 751 C C . PRO A 1 94 ? 13.445 -7.328 -11.579 1.00 95.62 94 PRO A C 1
ATOM 753 O O . PRO A 1 94 ? 14.596 -7.137 -11.983 1.00 95.62 94 PRO A O 1
ATOM 756 N N . LEU A 1 95 ? 12.417 -6.640 -12.061 1.00 95.00 95 LEU A N 1
ATOM 757 C CA . LEU A 1 95 ? 12.479 -5.604 -13.076 1.00 95.00 95 LEU A CA 1
ATOM 758 C C . LEU A 1 95 ? 12.790 -4.252 -12.433 1.00 95.00 95 LEU A C 1
ATOM 760 O O . LEU A 1 95 ? 12.008 -3.725 -11.648 1.00 95.00 95 LEU A O 1
ATOM 764 N N . HIS A 1 96 ? 13.890 -3.623 -12.843 1.00 94.44 96 HIS A N 1
ATOM 765 C CA . HIS A 1 96 ? 14.205 -2.261 -12.410 1.00 94.44 96 HIS A CA 1
ATOM 766 C C . HIS A 1 96 ? 13.087 -1.275 -12.777 1.00 94.44 96 HIS A C 1
ATOM 768 O O . HIS A 1 96 ? 12.707 -1.185 -13.945 1.00 94.44 96 HIS A O 1
ATOM 774 N N . ALA A 1 97 ? 12.622 -0.473 -11.816 1.00 94.38 97 ALA A N 1
ATOM 775 C CA . ALA A 1 97 ? 11.509 0.459 -11.993 1.00 94.38 97 ALA A CA 1
ATOM 776 C C . ALA A 1 97 ? 11.766 1.499 -13.098 1.00 94.38 97 ALA A C 1
ATOM 778 O O . ALA A 1 97 ? 10.841 1.970 -13.742 1.00 94.38 97 ALA A O 1
ATOM 779 N N . GLY A 1 98 ? 13.028 1.820 -13.401 1.00 90.81 98 GLY A N 1
ATOM 780 C CA . GLY A 1 98 ? 13.371 2.656 -14.564 1.00 90.81 98 GLY A CA 1
ATOM 781 C C . GLY A 1 98 ? 12.924 2.075 -15.919 1.00 90.81 98 GLY A C 1
ATOM 782 O O . GLY A 1 98 ? 12.757 2.820 -16.879 1.00 90.81 98 GLY A O 1
ATOM 783 N N . LYS A 1 99 ? 12.687 0.759 -16.004 1.00 93.12 99 LYS A N 1
ATOM 784 C CA . LYS A 1 99 ? 12.248 0.064 -17.224 1.00 93.12 99 LYS A CA 1
ATOM 785 C C . LYS A 1 99 ? 10.724 0.073 -17.420 1.00 93.12 99 LYS A C 1
ATOM 787 O O . LYS A 1 99 ? 10.269 -0.372 -18.468 1.00 93.12 99 LYS A O 1
ATOM 792 N N . THR A 1 100 ? 9.938 0.570 -16.460 1.00 91.75 100 THR A N 1
ATOM 793 C CA . THR A 1 100 ? 8.460 0.633 -16.547 1.00 91.75 100 THR A CA 1
ATOM 794 C C . THR A 1 100 ? 7.952 1.930 -17.200 1.00 91.75 100 THR A C 1
ATOM 796 O O . THR A 1 100 ? 6.749 2.122 -17.411 1.00 91.75 100 THR A O 1
ATOM 799 N N . GLY A 1 101 ? 8.871 2.832 -17.562 1.00 89.19 101 GLY A N 1
ATOM 800 C CA . GLY A 1 101 ? 8.566 4.134 -18.148 1.00 89.19 101 GLY A CA 1
ATOM 801 C C . GLY A 1 101 ? 8.083 5.162 -17.118 1.00 89.19 101 GLY A C 1
ATOM 802 O O . GLY A 1 101 ? 8.194 4.991 -15.903 1.00 89.19 101 GLY A O 1
ATOM 803 N N . ARG A 1 102 ? 7.544 6.288 -17.603 1.00 91.19 102 ARG A N 1
ATOM 804 C CA . ARG A 1 102 ? 7.137 7.411 -16.737 1.00 91.19 102 ARG A CA 1
ATOM 805 C C . ARG A 1 102 ? 6.025 7.009 -15.760 1.00 91.19 102 ARG A C 1
ATOM 807 O O . ARG A 1 102 ? 5.127 6.244 -16.103 1.00 91.19 102 ARG A O 1
ATOM 814 N N . GLY A 1 103 ? 6.060 7.561 -14.548 1.00 92.94 103 GLY A N 1
ATOM 815 C CA . GLY A 1 103 ? 4.974 7.437 -13.564 1.00 92.94 103 GLY A CA 1
ATOM 816 C C . GLY A 1 103 ? 4.947 6.149 -12.733 1.00 92.94 103 GLY A C 1
ATOM 817 O O . GLY A 1 103 ? 4.120 6.063 -11.839 1.00 92.94 103 GLY A O 1
ATOM 818 N N . ALA A 1 104 ? 5.847 5.194 -12.979 1.00 95.25 104 ALA A N 1
ATOM 819 C CA . ALA A 1 104 ? 6.002 3.984 -12.162 1.00 95.25 104 ALA A CA 1
ATOM 820 C C . ALA A 1 104 ? 7.457 3.773 -11.691 1.00 95.25 104 ALA A C 1
ATOM 822 O O . ALA A 1 104 ? 7.807 2.710 -11.194 1.00 95.25 104 ALA A O 1
ATOM 823 N N . GLY A 1 105 ? 8.324 4.775 -11.854 1.00 94.44 105 GLY A N 1
ATOM 824 C CA . GLY A 1 105 ? 9.703 4.750 -11.359 1.00 94.44 105 GLY A CA 1
ATOM 825 C C . GLY A 1 105 ? 9.824 5.180 -9.893 1.00 94.44 105 GLY A C 1
ATOM 826 O O . GLY A 1 105 ? 8.902 5.784 -9.344 1.00 94.44 105 GLY A O 1
ATOM 827 N N . TYR A 1 106 ? 11.005 4.973 -9.302 1.00 93.88 106 TYR A N 1
ATOM 828 C CA . TYR A 1 106 ? 11.329 5.379 -7.925 1.00 93.88 106 TYR A CA 1
ATOM 829 C C . TYR A 1 106 ? 10.932 6.833 -7.613 1.00 93.88 106 TYR A C 1
ATOM 831 O O . TYR A 1 106 ? 10.177 7.085 -6.680 1.00 93.88 106 TYR A O 1
ATOM 839 N N . ALA A 1 107 ? 11.326 7.794 -8.457 1.00 93.31 107 ALA A N 1
ATOM 840 C CA . ALA A 1 107 ? 10.997 9.208 -8.252 1.00 93.31 107 ALA A CA 1
ATOM 841 C C . ALA A 1 107 ? 9.482 9.504 -8.264 1.00 93.31 107 ALA A C 1
ATOM 843 O O . ALA A 1 107 ? 9.035 10.484 -7.668 1.00 93.31 107 ALA A O 1
ATOM 844 N N . ALA A 1 108 ? 8.675 8.692 -8.959 1.00 96.12 108 ALA A N 1
ATOM 845 C CA . ALA A 1 108 ? 7.221 8.835 -8.935 1.00 96.12 108 ALA A CA 1
ATOM 846 C C . ALA A 1 108 ? 6.637 8.352 -7.601 1.00 96.12 108 ALA A C 1
ATOM 848 O O . ALA A 1 108 ? 5.802 9.052 -7.033 1.00 96.12 108 ALA A O 1
ATOM 849 N N . VAL A 1 109 ? 7.124 7.216 -7.093 1.00 96.94 109 VAL A N 1
ATOM 850 C CA . VAL A 1 109 ? 6.728 6.649 -5.795 1.00 96.94 109 VAL A CA 1
ATOM 851 C C . VAL A 1 109 ? 7.165 7.558 -4.643 1.00 96.94 109 VAL A C 1
ATOM 853 O O . VAL A 1 109 ? 6.342 7.929 -3.813 1.00 96.94 109 VAL A O 1
ATOM 856 N N . ALA A 1 110 ? 8.416 8.025 -4.643 1.00 95.50 110 ALA A N 1
ATOM 857 C CA . ALA A 1 110 ? 8.920 8.944 -3.622 1.00 95.50 110 ALA A CA 1
ATOM 858 C C . ALA A 1 110 ? 8.101 10.247 -3.570 1.00 95.50 110 ALA A C 1
ATOM 860 O O . ALA A 1 110 ? 7.643 10.670 -2.510 1.00 95.50 110 ALA A O 1
ATOM 861 N N . ARG A 1 111 ? 7.819 10.852 -4.733 1.00 96.88 111 ARG A N 1
ATOM 862 C CA . ARG A 1 111 ? 6.960 12.044 -4.812 1.00 96.88 111 ARG A CA 1
ATOM 863 C C . ARG A 1 111 ? 5.533 11.763 -4.337 1.00 96.88 111 ARG A C 1
ATOM 865 O O . ARG A 1 111 ? 4.902 12.655 -3.775 1.00 96.88 111 ARG A O 1
ATOM 872 N N . HIS A 1 112 ? 5.010 10.564 -4.589 1.00 98.25 112 HIS A N 1
ATOM 873 C CA . HIS A 1 112 ? 3.701 10.162 -4.088 1.00 98.25 112 HIS A CA 1
ATOM 874 C C . HIS A 1 112 ? 3.688 10.128 -2.555 1.00 98.25 112 HIS A C 1
ATOM 876 O O . HIS A 1 112 ? 2.812 10.749 -1.960 1.00 98.25 112 HIS A O 1
ATOM 882 N N . PHE A 1 113 ? 4.682 9.501 -1.913 1.00 97.50 113 PHE A N 1
ATOM 883 C CA . PHE A 1 113 ? 4.774 9.464 -0.447 1.00 97.50 113 PHE A CA 1
ATOM 884 C C . PHE A 1 113 ? 4.787 10.863 0.173 1.00 97.50 113 PHE A C 1
ATOM 886 O O . PHE A 1 113 ? 4.089 11.108 1.158 1.00 97.50 113 PHE A O 1
ATOM 893 N N . GLU A 1 114 ? 5.531 11.794 -0.427 1.00 97.75 114 GLU A N 1
ATOM 894 C CA . GLU A 1 114 ? 5.585 13.181 0.039 1.00 97.75 114 GLU A CA 1
ATOM 895 C C . GLU A 1 114 ? 4.226 13.882 -0.065 1.00 97.75 114 GLU A C 1
ATOM 897 O O . GLU A 1 114 ? 3.751 14.457 0.915 1.00 97.75 114 GLU A O 1
ATOM 902 N N . LYS A 1 115 ? 3.545 13.770 -1.211 1.00 97.19 115 LYS A N 1
ATOM 903 C CA . LYS A 1 115 ? 2.207 14.360 -1.402 1.00 97.19 115 LYS A CA 1
ATOM 904 C C . LYS A 1 115 ? 1.157 13.750 -0.472 1.00 97.19 115 LYS A C 1
ATOM 906 O O . LYS A 1 115 ? 0.302 14.463 0.049 1.00 97.19 115 LYS A O 1
ATOM 911 N N . SER A 1 116 ? 1.253 12.451 -0.210 1.00 98.00 116 SER A N 1
ATOM 912 C CA . SER A 1 116 ? 0.324 11.728 0.659 1.00 98.00 116 SER A CA 1
ATOM 913 C C . SER A 1 116 ? 0.413 12.148 2.132 1.00 98.00 116 SER A C 1
ATOM 915 O O . SER A 1 116 ? -0.493 11.832 2.898 1.00 98.00 116 SER A O 1
ATOM 917 N N . LYS A 1 117 ? 1.442 12.901 2.562 1.00 95.56 117 LYS A N 1
ATOM 918 C CA . LYS A 1 117 ? 1.541 13.429 3.940 1.00 95.56 117 LYS A CA 1
ATOM 919 C C . LYS A 1 117 ? 0.330 14.270 4.341 1.00 95.56 117 LYS A C 1
ATOM 921 O O . LYS A 1 117 ? -0.246 14.008 5.394 1.00 95.56 117 LYS A O 1
ATOM 926 N N . ALA A 1 118 ? -0.052 15.241 3.515 1.00 95.62 118 ALA A N 1
ATOM 927 C CA . ALA A 1 118 ? -1.183 16.119 3.809 1.00 95.62 118 ALA A CA 1
ATOM 928 C C . ALA A 1 118 ? -2.524 15.380 3.676 1.00 95.62 118 ALA A C 1
ATOM 930 O O . ALA A 1 118 ? -3.362 15.465 4.568 1.00 95.62 118 ALA A O 1
ATOM 931 N N . LEU A 1 119 ? -2.681 14.578 2.619 1.00 96.81 119 LEU A N 1
ATOM 932 C CA . LEU A 1 119 ? -3.926 13.855 2.333 1.00 96.81 119 LEU A CA 1
ATOM 933 C C . LEU A 1 119 ? -4.257 12.797 3.393 1.00 96.81 119 LEU A C 1
ATOM 935 O O . LEU A 1 119 ? -5.419 12.613 3.744 1.00 96.81 119 LEU A O 1
ATOM 939 N N . ILE A 1 120 ? -3.247 12.114 3.946 1.00 96.44 120 ILE A N 1
ATOM 940 C CA . ILE A 1 120 ? -3.475 11.204 5.075 1.00 96.44 120 ILE A CA 1
ATOM 941 C C . ILE A 1 120 ? -3.929 11.982 6.307 1.00 96.44 120 ILE A C 1
ATOM 943 O O . ILE A 1 120 ? -4.838 11.522 6.983 1.00 96.44 120 ILE A O 1
ATOM 947 N N . LYS A 1 121 ? -3.347 13.153 6.599 1.00 94.69 121 LYS A N 1
ATOM 948 C CA . LYS A 1 121 ? -3.766 13.969 7.751 1.00 94.69 121 LYS A CA 1
ATOM 949 C C . LYS A 1 121 ? -5.236 14.387 7.638 1.00 94.69 121 LYS A C 1
ATOM 951 O O . LYS A 1 121 ? -5.943 14.365 8.637 1.00 94.69 121 LYS A O 1
ATOM 956 N N . GLU A 1 122 ? -5.683 14.724 6.433 1.00 94.88 122 GLU A N 1
ATOM 957 C CA . GLU A 1 122 ? -7.077 15.066 6.138 1.00 94.88 122 GLU A CA 1
ATOM 958 C C . GLU A 1 122 ? -8.027 13.871 6.330 1.00 94.88 122 GLU A C 1
ATOM 960 O O . GLU A 1 122 ? -9.080 14.009 6.943 1.00 94.88 122 GLU A O 1
ATOM 965 N N . LYS A 1 123 ? -7.637 12.677 5.864 1.00 95.12 123 LYS A N 1
ATOM 966 C CA . LYS A 1 123 ? -8.463 11.455 5.933 1.00 95.12 123 LYS A CA 1
ATOM 967 C C . LYS A 1 123 ? -8.361 10.696 7.262 1.00 95.12 123 LYS A C 1
ATOM 969 O O . LYS A 1 123 ? -9.207 9.849 7.546 1.00 95.12 123 LYS A O 1
ATOM 974 N N . ALA A 1 124 ? -7.338 10.967 8.074 1.00 94.69 124 ALA A N 1
ATOM 975 C CA . ALA A 1 124 ? -7.056 10.245 9.314 1.00 94.69 124 ALA A CA 1
ATOM 976 C C . ALA A 1 124 ? -8.221 10.227 10.322 1.00 94.69 124 ALA A C 1
ATOM 978 O O . ALA A 1 124 ? -8.447 9.160 10.895 1.00 94.69 124 ALA A O 1
ATOM 979 N N . PRO A 1 125 ? -8.993 11.318 10.531 1.00 95.56 125 PRO A N 1
ATOM 980 C CA . PRO A 1 125 ? -10.107 11.307 11.476 1.00 95.56 125 PRO A CA 1
ATOM 981 C C . PRO A 1 125 ? -11.159 10.234 11.174 1.00 95.56 125 PRO A C 1
ATOM 983 O O . PRO A 1 125 ? -11.642 9.603 12.105 1.00 95.56 125 PRO A O 1
ATOM 986 N N . MET A 1 126 ? -11.462 9.972 9.898 1.00 95.44 126 MET A N 1
ATOM 987 C CA . MET A 1 126 ? -12.441 8.950 9.500 1.00 95.44 126 MET A CA 1
ATOM 988 C C . MET A 1 126 ? -11.983 7.541 9.907 1.00 95.44 126 MET A C 1
ATOM 990 O O . MET A 1 126 ? -12.735 6.824 10.564 1.00 95.44 126 MET A O 1
ATOM 994 N N . LEU A 1 127 ? -10.723 7.181 9.625 1.00 96.38 127 LEU A N 1
ATOM 995 C CA . LEU A 1 127 ? -10.168 5.894 10.064 1.00 96.38 127 LEU A CA 1
ATOM 996 C C . LEU A 1 127 ? -10.089 5.813 11.591 1.00 96.38 127 LEU A C 1
ATOM 998 O O . LEU A 1 127 ? -10.442 4.794 12.175 1.00 96.38 127 LEU A O 1
ATOM 1002 N N . ARG A 1 128 ? -9.648 6.889 12.249 1.00 95.12 128 ARG A N 1
ATOM 1003 C CA . ARG A 1 128 ? -9.510 6.946 13.709 1.00 95.12 128 ARG A CA 1
ATOM 1004 C C . ARG A 1 128 ? -10.851 6.759 14.417 1.00 95.12 128 ARG A C 1
ATOM 1006 O O . ARG A 1 128 ? -10.913 5.994 15.372 1.00 95.12 128 ARG A O 1
ATOM 1013 N N . ASN A 1 129 ? -11.909 7.416 13.948 1.00 94.88 129 ASN A N 1
ATOM 1014 C CA . ASN A 1 129 ? -13.242 7.293 14.535 1.00 94.88 129 ASN A CA 1
ATOM 1015 C C . ASN A 1 129 ? -13.784 5.868 14.376 1.00 94.88 129 ASN A C 1
ATOM 1017 O O . ASN A 1 129 ? -14.220 5.280 15.361 1.00 94.88 129 ASN A O 1
ATOM 1021 N N . ALA A 1 130 ? -13.645 5.271 13.185 1.00 95.44 130 ALA A N 1
ATOM 1022 C CA . ALA A 1 130 ? -14.027 3.876 12.962 1.00 95.44 130 ALA A CA 1
ATOM 1023 C C . ALA A 1 130 ? -13.278 2.914 13.900 1.00 95.44 130 ALA A C 1
ATOM 1025 O O 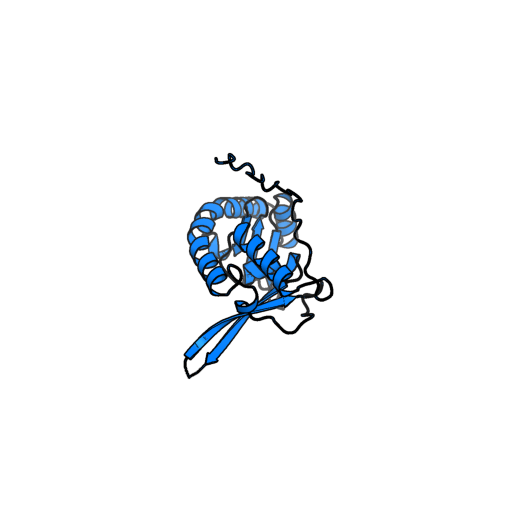. ALA A 1 130 ? -13.896 2.042 14.506 1.00 95.44 130 ALA A O 1
ATOM 1026 N N . ILE A 1 131 ? -11.965 3.111 14.074 1.00 94.88 131 ILE A N 1
ATOM 1027 C CA . ILE A 1 131 ? -11.153 2.320 15.008 1.00 94.88 131 ILE A CA 1
ATOM 1028 C C . ILE A 1 131 ? -11.682 2.465 16.441 1.00 94.88 131 ILE A C 1
ATOM 1030 O O . ILE A 1 131 ? -11.897 1.452 17.098 1.00 94.88 131 ILE A O 1
ATOM 1034 N N . MET A 1 132 ? -11.911 3.692 16.924 1.00 93.38 132 MET A N 1
ATOM 1035 C CA . MET A 1 132 ? -12.385 3.931 18.295 1.00 93.38 132 MET A CA 1
ATOM 1036 C C . MET A 1 132 ? -13.744 3.280 18.560 1.00 93.38 132 MET A C 1
ATOM 1038 O O . MET A 1 132 ? -13.920 2.653 19.600 1.00 93.38 132 MET A O 1
ATOM 1042 N N . GLU A 1 133 ? -14.683 3.387 17.622 1.00 93.56 133 GLU A N 1
ATOM 1043 C CA . GLU A 1 133 ? -16.008 2.775 17.753 1.00 93.56 133 GLU A CA 1
ATOM 1044 C C . GLU A 1 133 ? -15.934 1.243 17.785 1.00 93.56 133 GLU A C 1
ATOM 1046 O O . GLU A 1 133 ? -16.570 0.602 18.620 1.00 93.56 133 GLU A O 1
ATOM 1051 N N . VAL A 1 134 ? -15.136 0.636 16.903 1.00 95.44 134 VAL A N 1
ATOM 1052 C CA . VAL A 1 134 ? -15.007 -0.828 16.850 1.00 95.44 134 VAL A CA 1
ATOM 1053 C C . VAL A 1 134 ? -14.261 -1.368 18.070 1.00 95.44 134 VAL A C 1
ATOM 1055 O O . VAL A 1 134 ? -14.643 -2.406 18.614 1.00 95.44 134 VAL A O 1
ATOM 1058 N N . MET A 1 135 ? -13.240 -0.653 18.554 1.00 91.56 135 MET A N 1
ATOM 1059 C CA . MET A 1 135 ? -12.484 -1.051 19.746 1.00 91.56 135 MET A CA 1
ATOM 1060 C C . MET A 1 135 ? -13.353 -1.162 21.005 1.00 91.56 135 MET A C 1
ATOM 1062 O O . MET A 1 135 ? -13.043 -1.979 21.863 1.00 91.56 135 MET A O 1
ATOM 1066 N N . GLN A 1 136 ? -14.444 -0.397 21.122 1.00 89.38 136 GLN A N 1
ATOM 1067 C CA . GLN A 1 136 ? -15.336 -0.461 22.291 1.00 89.38 136 GLN A CA 1
ATOM 1068 C C . GLN A 1 136 ? -16.070 -1.802 22.433 1.00 89.38 136 GLN A C 1
ATOM 1070 O O . GLN A 1 136 ? -16.498 -2.151 23.529 1.00 89.38 136 GLN A O 1
ATOM 1075 N N . SER A 1 137 ? -16.236 -2.540 21.334 1.00 85.88 137 SER A N 1
ATOM 1076 C CA . SER A 1 137 ? -17.050 -3.762 21.271 1.00 85.88 137 SER A CA 1
ATOM 1077 C C . SER A 1 137 ? -16.277 -4.994 20.789 1.00 85.88 137 SER A C 1
ATOM 1079 O O . SER A 1 137 ? -16.857 -6.072 20.670 1.00 85.88 137 SER A O 1
ATOM 1081 N N . SER A 1 138 ? -14.973 -4.854 20.529 1.00 89.31 138 SER A N 1
ATOM 1082 C CA . SER A 1 138 ? -14.124 -5.927 20.005 1.00 89.31 138 SER A CA 1
ATOM 1083 C C . SER A 1 138 ? -13.133 -6.402 21.072 1.00 89.31 138 SER A C 1
ATOM 1085 O O . SER A 1 138 ? -12.187 -5.673 21.374 1.00 89.31 138 SER A O 1
ATOM 1087 N N . PRO A 1 139 ? -13.323 -7.603 21.645 1.00 83.31 139 PRO A N 1
ATOM 1088 C CA . PRO A 1 139 ? -12.473 -8.108 22.725 1.00 83.31 139 PRO A CA 1
ATOM 1089 C C . PRO A 1 139 ? -11.089 -8.568 22.241 1.00 83.31 139 PRO A C 1
ATOM 1091 O O . PRO A 1 139 ? -10.148 -8.626 23.031 1.00 83.31 139 PRO A O 1
ATOM 1094 N N . ASP A 1 140 ? -10.955 -8.882 20.952 1.00 91.56 140 ASP A N 1
ATOM 1095 C CA . ASP A 1 140 ? -9.750 -9.443 20.345 1.00 91.56 140 ASP A CA 1
ATOM 1096 C C . ASP A 1 140 ? -9.506 -8.905 18.919 1.00 91.56 140 ASP A C 1
ATOM 1098 O O . ASP A 1 140 ? -10.247 -8.068 18.389 1.00 91.56 140 ASP A O 1
ATOM 1102 N N . LYS A 1 141 ? -8.392 -9.337 18.317 1.00 91.50 141 LYS A N 1
ATOM 1103 C CA . LYS A 1 141 ? -7.882 -8.819 17.037 1.00 91.50 141 LYS A CA 1
ATOM 1104 C C . LYS A 1 141 ? -8.707 -9.324 15.858 1.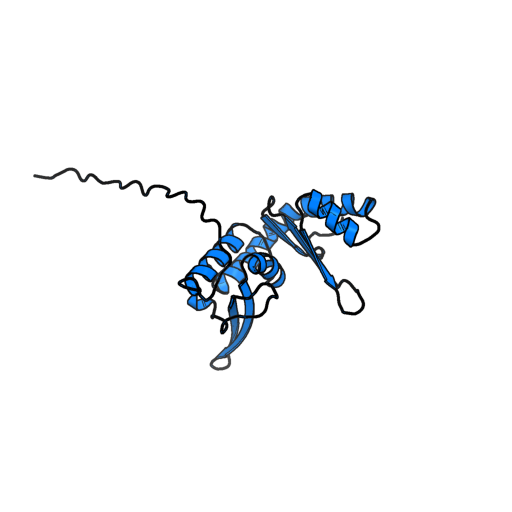00 91.50 141 LYS A C 1
ATOM 1106 O O . LYS A 1 141 ? -8.873 -8.604 14.871 1.00 91.50 141 LYS A O 1
ATOM 1111 N N . GLU A 1 142 ? -9.181 -10.556 15.959 1.00 93.44 142 GLU A N 1
ATOM 1112 C CA . GLU A 1 142 ? -9.992 -11.250 14.973 1.00 93.44 142 GLU A CA 1
ATOM 1113 C C . GLU A 1 142 ? -11.331 -10.527 14.846 1.00 93.44 142 GLU A C 1
ATOM 1115 O O . GLU A 1 142 ? -11.657 -10.019 13.770 1.00 93.44 142 GLU A O 1
ATOM 1120 N N . ARG A 1 143 ? -12.029 -10.332 15.970 1.00 95.56 143 ARG A N 1
ATOM 1121 C CA . ARG A 1 143 ? -13.297 -9.609 16.009 1.00 95.56 143 ARG A CA 1
ATOM 1122 C C . ARG A 1 143 ? -13.144 -8.162 15.567 1.00 95.56 143 ARG A C 1
ATOM 1124 O O . ARG A 1 143 ? -13.957 -7.675 14.785 1.00 95.56 143 ARG A O 1
ATOM 1131 N N . PHE A 1 144 ? -12.079 -7.492 16.005 1.00 96.19 144 PHE A N 1
ATOM 1132 C CA . PHE A 1 144 ? -11.775 -6.136 15.555 1.00 96.19 144 PHE A CA 1
ATOM 1133 C C . PHE A 1 144 ? -11.636 -6.069 14.027 1.00 96.19 144 PHE A C 1
ATOM 1135 O O . PHE A 1 144 ? -12.210 -5.190 13.385 1.00 96.19 144 PHE A O 1
ATOM 1142 N N . SER A 1 145 ? -10.910 -7.013 13.426 1.00 96.50 145 SER A N 1
ATOM 1143 C CA . SER A 1 145 ? -10.703 -7.052 11.974 1.00 96.50 145 SER A CA 1
ATOM 1144 C C . SER A 1 145 ? -11.999 -7.358 11.217 1.00 96.50 145 SER A C 1
ATOM 1146 O O . SER A 1 145 ? -12.256 -6.743 10.183 1.00 96.50 145 SER A O 1
ATOM 1148 N N . GLU A 1 146 ? -12.843 -8.252 11.737 1.00 96.62 146 GLU A N 1
ATOM 1149 C CA . GLU A 1 146 ? -14.164 -8.556 11.171 1.00 96.62 146 GLU A CA 1
ATOM 1150 C C . GLU A 1 146 ? -15.097 -7.340 11.181 1.00 96.62 146 GLU A C 1
ATOM 1152 O O . GLU A 1 146 ? -15.706 -7.015 10.161 1.00 96.62 146 GLU A O 1
ATOM 1157 N N . GLU A 1 147 ? -15.201 -6.643 12.313 1.00 97.19 147 GLU A N 1
ATOM 1158 C CA . GLU A 1 147 ? -16.060 -5.463 12.447 1.00 97.19 147 GLU A CA 1
ATOM 1159 C C . GLU A 1 147 ? -15.551 -4.280 11.609 1.00 97.19 147 GLU A C 1
ATOM 1161 O O . GLU A 1 147 ? -16.343 -3.579 10.974 1.00 97.19 147 GLU A O 1
ATOM 1166 N N . MET A 1 148 ? -14.231 -4.088 11.515 1.00 97.81 148 MET A N 1
ATOM 1167 C CA . MET A 1 148 ? -13.643 -3.107 10.594 1.00 97.81 148 MET A CA 1
ATOM 1168 C C . MET A 1 148 ? -13.946 -3.458 9.131 1.00 97.81 148 MET A C 1
ATOM 1170 O O . MET A 1 148 ? -14.318 -2.577 8.350 1.00 97.81 148 MET A O 1
ATOM 1174 N N . LYS A 1 149 ? -13.880 -4.743 8.761 1.00 97.38 149 LYS A N 1
ATOM 1175 C CA . LYS A 1 149 ? -14.195 -5.200 7.403 1.00 97.38 149 LYS A CA 1
ATOM 1176 C C . LYS A 1 149 ? -15.656 -4.947 7.030 1.00 97.38 149 LYS A C 1
ATOM 1178 O O . LYS A 1 149 ? -15.921 -4.528 5.905 1.00 97.38 149 LYS A O 1
ATOM 1183 N N . LYS A 1 150 ? -16.603 -5.111 7.963 1.00 96.50 150 LYS A N 1
ATOM 1184 C CA . LYS A 1 150 ? -18.022 -4.740 7.751 1.00 96.50 150 LYS A CA 1
ATOM 1185 C C . LYS A 1 150 ? -18.206 -3.251 7.447 1.00 96.50 150 LYS A C 1
ATOM 1187 O O . LYS A 1 150 ? -19.153 -2.882 6.763 1.00 96.50 150 LYS A O 1
ATOM 1192 N N . ARG A 1 151 ? -17.285 -2.405 7.916 1.00 95.88 151 ARG A N 1
ATOM 1193 C CA . ARG A 1 151 ? -17.222 -0.965 7.621 1.00 95.88 151 ARG A CA 1
ATOM 1194 C C . ARG A 1 151 ? -16.407 -0.642 6.360 1.00 95.88 151 ARG A C 1
ATOM 1196 O O . ARG A 1 151 ? -16.097 0.520 6.122 1.00 95.88 151 ARG A O 1
ATOM 1203 N N . GLY A 1 152 ? -16.024 -1.647 5.570 1.00 97.19 152 GLY A N 1
ATOM 1204 C CA . GLY A 1 152 ? -15.239 -1.466 4.346 1.00 97.19 152 GLY A CA 1
ATOM 1205 C C . GLY A 1 152 ? -13.768 -1.117 4.590 1.00 97.19 152 GLY A C 1
ATOM 1206 O O . GLY A 1 152 ? -13.140 -0.489 3.734 1.00 97.19 152 GLY A O 1
ATOM 1207 N N . ILE A 1 153 ? -13.222 -1.479 5.758 1.00 98.31 153 ILE A N 1
ATOM 1208 C CA . ILE A 1 153 ? -11.827 -1.214 6.122 1.00 98.31 153 ILE A CA 1
ATOM 1209 C C . ILE A 1 153 ? -11.097 -2.536 6.373 1.00 98.31 153 ILE A C 1
ATOM 1211 O O . ILE A 1 153 ? -11.340 -3.214 7.370 1.00 98.31 153 ILE A O 1
ATOM 1215 N N . ASP A 1 154 ? -10.147 -2.870 5.503 1.00 98.19 154 ASP A N 1
ATOM 1216 C CA . ASP A 1 154 ? -9.257 -4.010 5.711 1.00 98.19 154 ASP A CA 1
ATOM 1217 C C . ASP A 1 154 ? -8.197 -3.675 6.764 1.00 98.19 154 ASP A C 1
ATOM 1219 O O . ASP A 1 154 ? -7.589 -2.596 6.749 1.00 98.19 154 ASP A O 1
ATOM 1223 N N . VAL A 1 155 ? -7.929 -4.631 7.652 1.00 97.94 155 VAL A N 1
ATOM 1224 C CA . VAL A 1 155 ? -6.923 -4.514 8.711 1.00 97.94 155 VAL A CA 1
ATOM 1225 C C . VAL A 1 155 ? -5.796 -5.507 8.449 1.00 97.94 155 VAL A C 1
ATOM 1227 O O . VAL A 1 155 ? -5.982 -6.718 8.501 1.00 97.94 155 VAL A O 1
ATOM 1230 N N . HIS A 1 156 ? -4.593 -4.992 8.210 1.00 97.31 156 HIS A N 1
ATOM 1231 C CA . HIS A 1 156 ? -3.381 -5.794 8.070 1.00 97.31 156 HIS A CA 1
ATOM 1232 C C . HIS A 1 156 ? -2.508 -5.646 9.312 1.00 97.31 156 HIS A C 1
ATOM 1234 O O . HIS A 1 156 ? -1.812 -4.638 9.494 1.00 97.31 156 HIS A O 1
ATOM 1240 N N . ILE A 1 157 ? -2.543 -6.666 10.166 1.00 95.12 157 ILE A N 1
ATOM 1241 C CA . ILE A 1 157 ? -1.781 -6.723 11.410 1.00 95.12 157 ILE A CA 1
ATOM 1242 C C . ILE A 1 157 ? -0.435 -7.403 11.146 1.00 95.12 157 ILE A C 1
ATOM 1244 O O . ILE A 1 157 ? -0.377 -8.514 10.632 1.00 95.12 157 ILE A O 1
ATOM 1248 N N . ARG A 1 158 ? 0.662 -6.740 11.522 1.00 92.69 158 ARG A N 1
ATOM 1249 C CA . ARG A 1 158 ? 2.012 -7.308 11.487 1.00 92.69 158 ARG A CA 1
ATOM 1250 C C . ARG A 1 158 ? 2.464 -7.673 12.894 1.00 92.69 158 ARG A C 1
ATOM 1252 O O . ARG A 1 158 ? 2.501 -6.811 13.781 1.00 92.69 158 ARG A O 1
ATOM 1259 N N . GLN A 1 159 ? 2.819 -8.940 13.076 1.00 92.94 159 GLN A N 1
ATOM 1260 C CA . GLN A 1 159 ? 3.257 -9.521 14.343 1.00 92.94 159 GLN A CA 1
ATOM 1261 C C . GLN A 1 159 ? 4.575 -10.264 14.166 1.00 92.94 159 GLN A C 1
ATOM 1263 O O . GLN A 1 159 ? 4.895 -10.709 13.065 1.00 92.94 159 GLN A O 1
ATOM 1268 N N . ASN A 1 160 ? 5.354 -10.350 15.240 1.00 93.25 160 ASN A N 1
ATOM 1269 C CA . ASN A 1 160 ? 6.477 -11.281 15.307 1.00 93.25 160 ASN A CA 1
ATOM 1270 C C . ASN A 1 160 ? 5.993 -12.679 15.744 1.00 93.25 160 ASN A C 1
ATOM 1272 O O . ASN A 1 160 ? 4.823 -12.861 16.077 1.00 93.25 160 ASN A O 1
ATOM 1276 N N . GLU A 1 161 ? 6.908 -13.645 15.799 1.00 93.19 161 GLU A N 1
ATOM 1277 C CA . GLU A 1 161 ? 6.630 -15.038 16.198 1.00 93.19 161 GLU A CA 1
ATOM 1278 C C . GLU A 1 161 ? 6.045 -15.173 17.615 1.00 93.19 161 GLU A C 1
ATOM 1280 O O . GLU A 1 161 ? 5.366 -16.143 17.922 1.00 93.19 161 GLU A O 1
ATOM 1285 N N . GLN A 1 162 ? 6.256 -14.172 18.473 1.00 93.00 162 GLN A N 1
ATOM 1286 C CA . GLN A 1 162 ? 5.729 -14.118 19.841 1.00 93.00 162 GLN A CA 1
ATOM 1287 C C . GLN A 1 162 ? 4.339 -13.454 19.914 1.00 93.00 162 GLN A C 1
ATOM 1289 O O . GLN A 1 162 ? 3.848 -13.153 20.999 1.00 93.00 162 GLN A O 1
ATOM 1294 N N . GLY A 1 163 ? 3.719 -13.135 18.773 1.00 89.00 163 GLY A N 1
ATOM 1295 C CA . GLY A 1 163 ? 2.407 -12.484 18.701 1.00 89.00 163 GLY A CA 1
ATOM 1296 C C . GLY A 1 163 ? 2.408 -10.982 19.025 1.00 89.00 163 GLY A C 1
ATOM 1297 O O . GLY A 1 163 ? 1.341 -10.349 19.055 1.00 89.00 163 GLY A O 1
ATOM 1298 N N . ARG A 1 164 ? 3.584 -10.368 19.237 1.00 91.44 164 ARG A N 1
ATOM 1299 C CA . ARG A 1 164 ? 3.710 -8.929 19.501 1.00 91.44 164 ARG A CA 1
ATOM 1300 C C . ARG A 1 164 ? 3.449 -8.150 18.220 1.00 91.44 164 ARG A C 1
ATOM 1302 O O . ARG A 1 164 ? 4.180 -8.274 17.238 1.00 91.44 164 ARG A O 1
ATOM 1309 N N . ILE A 1 165 ? 2.427 -7.297 18.256 1.00 91.62 165 ILE A N 1
ATOM 1310 C CA . ILE A 1 165 ? 2.121 -6.381 17.157 1.00 91.62 165 ILE A CA 1
ATOM 1311 C C . ILE A 1 165 ? 3.185 -5.288 17.113 1.00 91.62 165 ILE A C 1
ATOM 1313 O O . ILE A 1 165 ? 3.397 -4.580 18.097 1.00 91.62 165 ILE A O 1
ATOM 1317 N N . TYR A 1 166 ? 3.811 -5.114 15.953 1.00 91.62 166 TYR A N 1
ATOM 1318 C CA . TYR A 1 166 ? 4.711 -3.986 15.690 1.00 91.62 166 TYR A CA 1
ATOM 1319 C C . TYR A 1 166 ? 4.152 -3.015 14.640 1.00 91.62 166 TYR A C 1
ATOM 1321 O O . TYR A 1 166 ? 4.731 -1.959 14.385 1.00 91.62 166 TYR A O 1
ATOM 1329 N N . GLY A 1 167 ? 3.006 -3.328 14.034 1.00 92.44 167 GLY A N 1
ATOM 1330 C CA . GLY A 1 167 ? 2.273 -2.370 13.219 1.00 92.44 167 GLY A CA 1
ATOM 1331 C C . GLY A 1 167 ? 0.931 -2.898 12.739 1.00 92.44 167 GLY A C 1
ATOM 1332 O O . GLY A 1 167 ? 0.757 -4.095 12.541 1.00 92.44 167 GLY A O 1
ATOM 1333 N N . ILE A 1 168 ? 0.002 -1.977 12.503 1.00 96.31 168 ILE A N 1
ATOM 1334 C CA . ILE A 1 168 ? -1.306 -2.256 11.907 1.00 96.31 168 ILE A CA 1
ATOM 1335 C C . ILE A 1 168 ? -1.486 -1.280 10.754 1.00 96.31 168 ILE A C 1
ATOM 1337 O O . ILE A 1 168 ? -1.183 -0.096 10.902 1.00 96.31 168 ILE A O 1
ATOM 1341 N N . THR A 1 169 ? -1.908 -1.771 9.595 1.00 98.00 169 THR A N 1
ATOM 1342 C CA . THR A 1 169 ? -2.224 -0.942 8.427 1.00 98.00 169 THR A CA 1
ATOM 1343 C C . THR A 1 169 ? -3.699 -1.084 8.106 1.00 98.00 169 THR A C 1
ATOM 1345 O O . THR A 1 169 ? -4.191 -2.203 8.027 1.00 98.00 169 THR A O 1
ATOM 1348 N N . PHE A 1 170 ? -4.375 0.043 7.918 1.00 98.38 170 PHE A N 1
ATOM 1349 C CA . PHE A 1 170 ? -5.789 0.112 7.575 1.00 98.38 170 PHE A CA 1
ATOM 1350 C C . PHE A 1 170 ? -5.928 0.510 6.114 1.00 98.38 170 PHE A C 1
ATOM 1352 O O . PHE A 1 170 ? -5.265 1.462 5.687 1.00 98.38 170 PHE A O 1
ATOM 1359 N N . ILE A 1 171 ? -6.766 -0.197 5.361 1.00 98.50 171 ILE A N 1
ATOM 1360 C CA . ILE A 1 171 ? -7.031 0.097 3.952 1.00 98.50 171 ILE A CA 1
ATOM 1361 C C . ILE A 1 171 ? -8.527 0.311 3.765 1.00 98.50 171 ILE A C 1
ATOM 1363 O O . ILE A 1 171 ? -9.314 -0.583 4.043 1.00 98.50 171 ILE A O 1
ATOM 1367 N N . SER A 1 172 ? -8.910 1.490 3.279 1.00 98.12 172 SER A N 1
ATOM 1368 C CA . SER A 1 172 ? -10.273 1.768 2.825 1.00 98.12 172 SER A CA 1
ATOM 1369 C C . SER A 1 172 ? -10.234 2.026 1.327 1.00 98.12 172 SER A C 1
ATOM 1371 O O . SER A 1 172 ? -9.642 3.013 0.871 1.00 98.12 172 SER A O 1
ATOM 1373 N N . ASP A 1 173 ? -10.862 1.132 0.565 1.00 97.00 173 ASP A N 1
ATOM 1374 C CA . ASP A 1 173 ? -10.979 1.280 -0.883 1.00 97.00 173 ASP A CA 1
ATOM 1375 C C . ASP A 1 173 ? -11.871 2.466 -1.227 1.00 97.00 173 ASP A C 1
ATOM 1377 O O . ASP A 1 173 ? -11.483 3.293 -2.049 1.00 97.00 173 ASP A O 1
ATOM 1381 N N . GLU A 1 174 ? -13.002 2.624 -0.539 1.00 96.62 174 GLU A N 1
ATOM 1382 C CA . GLU A 1 174 ? -13.909 3.763 -0.702 1.00 96.62 174 GLU A CA 1
ATOM 1383 C C . GLU A 1 174 ? -13.155 5.092 -0.557 1.00 96.62 174 GLU A C 1
ATOM 1385 O O . GLU A 1 174 ? -13.069 5.874 -1.512 1.00 96.62 174 GLU A O 1
ATOM 1390 N N . ALA A 1 175 ? -12.483 5.294 0.580 1.00 96.31 175 ALA A N 1
ATOM 1391 C CA . ALA A 1 175 ? -11.744 6.521 0.850 1.00 96.31 175 ALA A CA 1
ATOM 1392 C C . ALA A 1 175 ? -10.415 6.631 0.078 1.00 96.31 175 ALA A C 1
ATOM 1394 O O . ALA A 1 175 ? -9.809 7.710 0.078 1.00 96.31 175 ALA A O 1
ATOM 1395 N N . GLY A 1 176 ? -9.955 5.558 -0.577 1.00 97.94 176 GLY A N 1
ATOM 1396 C CA . GLY A 1 176 ? -8.698 5.517 -1.322 1.00 97.94 176 GLY A CA 1
ATOM 1397 C C . GLY A 1 176 ? -7.490 5.788 -0.430 1.00 97.94 176 GLY A C 1
ATOM 1398 O O . GLY A 1 176 ? -6.682 6.665 -0.732 1.00 97.94 176 GLY A O 1
ATOM 1399 N N . ILE A 1 177 ? -7.372 5.088 0.697 1.00 98.31 177 ILE A N 1
ATOM 1400 C CA . ILE A 1 177 ? -6.288 5.285 1.669 1.00 98.31 177 ILE A CA 1
ATOM 1401 C C . ILE A 1 177 ? -5.756 3.949 2.177 1.00 98.31 177 ILE A C 1
ATOM 1403 O O . ILE A 1 177 ? -6.531 3.058 2.503 1.00 98.31 177 ILE A O 1
ATOM 1407 N N . ALA A 1 178 ? -4.431 3.848 2.283 1.00 98.50 178 ALA A N 1
ATOM 1408 C CA . ALA A 1 178 ? -3.744 2.821 3.053 1.00 98.50 178 ALA A CA 1
ATOM 1409 C C . ALA A 1 178 ? -2.802 3.506 4.052 1.00 98.50 178 ALA A C 1
ATOM 1411 O O . ALA A 1 178 ? -1.862 4.202 3.657 1.00 98.50 178 ALA A O 1
ATOM 1412 N N . ALA A 1 179 ? -3.066 3.342 5.348 1.00 98.00 179 ALA A N 1
ATOM 1413 C CA . ALA A 1 179 ? -2.347 4.064 6.391 1.00 98.00 179 ALA A CA 1
ATOM 1414 C C . ALA A 1 179 ? -2.028 3.185 7.602 1.00 98.00 179 ALA A C 1
ATOM 1416 O O . ALA A 1 179 ? -2.891 2.518 8.170 1.00 98.00 179 ALA A O 1
ATOM 1417 N N . ASN A 1 180 ? -0.768 3.219 8.032 1.00 96.12 180 ASN A N 1
ATOM 1418 C CA . ASN A 1 180 ? -0.355 2.653 9.310 1.00 96.12 180 ASN A CA 1
ATOM 1419 C C . ASN A 1 180 ? -1.018 3.407 10.476 1.00 96.12 180 ASN A C 1
ATOM 1421 O O . ASN A 1 180 ? -1.008 4.640 10.491 1.00 96.12 180 ASN A O 1
ATOM 1425 N N . GLY A 1 181 ? -1.518 2.675 11.475 1.00 93.56 181 GLY A N 1
ATOM 1426 C CA . GLY A 1 181 ? -2.165 3.229 12.667 1.00 93.56 181 GLY A CA 1
ATOM 1427 C C . GLY A 1 181 ? -1.330 4.288 13.392 1.00 93.56 181 GLY A C 1
ATOM 1428 O O . GLY A 1 181 ? -1.869 5.305 13.816 1.00 93.56 181 GLY A O 1
ATOM 1429 N N . SER A 1 182 ? 0.001 4.143 13.427 1.00 91.31 182 SER A N 1
ATOM 1430 C CA . SER A 1 182 ? 0.898 5.136 14.044 1.00 91.31 182 SER A CA 1
ATOM 1431 C C . SER A 1 182 ? 0.867 6.514 13.368 1.00 91.31 182 SER A C 1
ATOM 1433 O O . SER A 1 182 ? 1.351 7.495 13.930 1.00 91.31 182 SER A O 1
ATOM 1435 N N . ARG A 1 183 ? 0.302 6.608 12.157 1.00 91.38 183 ARG A N 1
ATOM 1436 C CA . ARG A 1 183 ? 0.196 7.836 11.357 1.00 91.38 183 ARG A CA 1
ATOM 1437 C C . ARG A 1 183 ? -1.177 8.497 11.445 1.00 91.38 183 ARG A C 1
ATOM 1439 O O . ARG A 1 183 ? -1.331 9.581 10.892 1.00 91.38 183 ARG A O 1
ATOM 1446 N N . LEU A 1 184 ? -2.144 7.877 12.120 1.00 90.88 184 LEU A N 1
ATOM 1447 C CA . LEU A 1 184 ? -3.503 8.411 12.257 1.00 90.88 184 LEU A CA 1
ATOM 1448 C C . LEU A 1 184 ? -3.629 9.454 13.381 1.00 90.88 184 LEU A C 1
ATOM 1450 O O . LEU A 1 184 ? -4.681 10.066 13.542 1.00 90.88 184 LEU A O 1
ATOM 1454 N N . GLY A 1 185 ? -2.541 9.700 14.119 1.00 81.31 185 GLY A N 1
ATOM 1455 C CA . GLY A 1 185 ? -2.538 10.566 15.294 1.00 81.31 185 GLY A CA 1
ATOM 1456 C C . GLY A 1 185 ? -3.108 9.862 16.523 1.00 81.31 185 GLY A C 1
ATOM 1457 O O . GLY A 1 185 ? -3.471 8.688 16.475 1.00 81.31 185 GLY A O 1
ATOM 1458 N N . LYS A 1 186 ? -3.151 10.582 17.645 1.00 75.50 186 LYS A N 1
ATOM 1459 C CA . LYS A 1 186 ? -3.830 10.109 18.855 1.00 75.50 186 LYS A CA 1
ATOM 1460 C C . LYS A 1 186 ? -5.306 10.514 18.795 1.00 75.50 186 LYS A C 1
ATOM 1462 O O . LYS A 1 186 ? -5.635 11.549 18.206 1.00 75.50 186 LYS A O 1
ATOM 1467 N N . GLY A 1 187 ? -6.173 9.647 19.310 1.00 56.16 187 GLY A N 1
ATOM 1468 C CA . GLY A 1 187 ? -7.547 9.985 19.688 1.00 56.16 187 GLY A CA 1
ATOM 1469 C C . GLY A 1 187 ? -7.535 10.744 20.996 1.00 56.16 187 GLY A C 1
ATOM 1470 O O . GLY A 1 187 ? -6.676 10.390 21.836 1.00 56.16 187 GLY A O 1
#

Secondary structure (DSSP, 8-state):
-------------------PPPP-TTSS-HHHHHHHHHHHHHHH-B--SHHHHHHHHHTTTEEEEEEEEEETTEEEEEEEEEEB-TT--B-SPPEEGGGG-TTSSHHHHHHHHHHHHHHHHHHHHHHHHHHHHHHTT-SSHHHHHHHHHHTTEEEEEEE-TT--EEEEEEEETTTTEEEEGGGS---

Organism: Tannerella forsythia (NCBI:txid28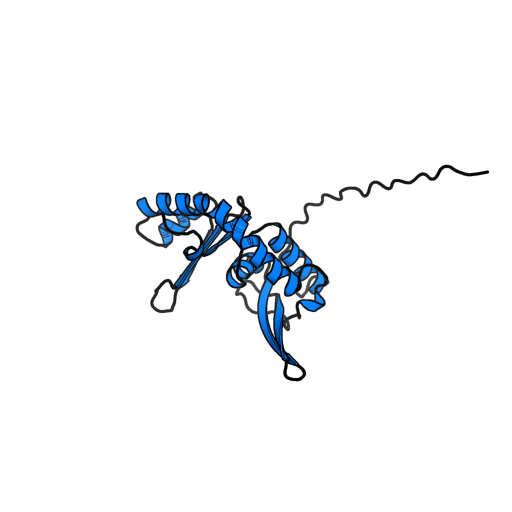112)

Radius of gyration: 20.38 Å; chains: 1; bounding box: 49×43×76 Å

Sequence (187 aa):
GLIPSGNRRSRQETHAENVLKTADVKQGDVRRQIAAVVRAVLKRYVFRSLGEMNLLLARYHIVAEEVRKEYKGKRYDGLVYAITDDAGEKRMVPLHAGKTGRGAGYAAVARHFEKSKALIKEKAPMLRNAIMEVMQSSPDKERFSEEMKKRGIDVHIRQNEQGRIYGITFISDEAGIAANGSRLGKG